Protein AF-X6NKU0-F1 (afdb_monomer_lite)

pLDDT: mean 80.9, std 24.58, range [21.41, 98.88]

Radius of gyration: 22.91 Å; chains: 1; bounding box: 54×56×66 Å

Secondary structure (DSSP, 8-state):
-------------------------S---TTTTS-PPP-S-------S---SS--TTT-SSPP-PPP--SPPP-TT---SPPHHHHHHHHHHHHHHHHHHHHHS-TT---TT----SSSSHHHHHHHHHHHHHHH--HHHHHHHHHHHHHHHHT--SS----STTTSHHHHHHHHHHHHHHTT-HHHHHHHHHHHHHHHHHHHHHHHHT-GGGSSS-TT---TTTSHHHHHHHHHHHHHHHTS-SS-HHHHHHHHHHHHHHHHHHHHHTT-SS-EEE-SSSTT-EEE--

InterPro domains:
  IPR007822 Lanthionine synthetase C-like [PF05147] (113-277)
  IPR012341 Six-hairpin glycosidase-like superfamily [G3DSA:1.50.10.10] (63-288)

Foldseek 3Di:
DDDDDDDDDDPDDDDDDDPDPDDDDPDDDPPPVDDDPDPPDDPDDDDPPDPPADDPVQHPPDPDDDDDPDDDDDPPDDPDDDPVNVVVVVVVVVVVLVVCCVVPNLPDCDPVLQLFLQPALQVQLVVLVVVCVVPVDVVSLVSSQSSLVSSVVSDDPDFEFLALGRGVLVSLLSQLLSCVVVVNVVSNVVSLVVLQVSLVQCLVCLVVVVCVSHNYNQLACDNNGYLVRSLVSQVCNCVSVVHNSDPVVSSVSSVVSQQVSQCVVQVVVVHRAGWGADPVDGPDIDGDD

Structure (mmCIF, N/CA/C/O backbone):
data_AF-X6NKU0-F1
#
_entry.id   AF-X6NKU0-F1
#
loop_
_atom_site.group_PDB
_atom_site.id
_atom_site.type_symbol
_atom_site.label_atom_id
_atom_site.label_alt_id
_atom_site.label_comp_id
_atom_site.label_asym_id
_atom_site.label_entity_id
_atom_site.label_seq_id
_atom_site.pdbx_PDB_ins_code
_atom_site.Cartn_x
_atom_site.Cartn_y
_atom_site.Cartn_z
_atom_site.occupancy
_atom_site.B_iso_or_equiv
_atom_site.auth_seq_id
_atom_site.auth_comp_id
_atom_site.auth_asym_id
_atom_site.auth_atom_id
_atom_site.pdbx_PDB_model_num
ATOM 1 N N . MET A 1 1 ? 6.042 -33.227 -4.174 1.00 29.16 1 MET A N 1
ATOM 2 C CA . MET A 1 1 ? 5.081 -32.555 -3.277 1.00 29.16 1 MET A CA 1
ATOM 3 C C . MET A 1 1 ? 5.432 -31.074 -3.298 1.00 29.16 1 MET A C 1
ATOM 5 O O . MET A 1 1 ? 6.303 -30.653 -2.559 1.00 29.16 1 MET A O 1
ATOM 9 N N . ALA A 1 2 ? 4.890 -30.327 -4.258 1.00 25.30 2 ALA A N 1
ATOM 10 C CA . ALA A 1 2 ? 5.069 -28.881 -4.361 1.00 25.30 2 ALA A CA 1
ATOM 11 C C . ALA A 1 2 ? 3.904 -28.349 -5.203 1.00 25.30 2 ALA A C 1
ATOM 13 O O . ALA A 1 2 ? 3.866 -28.564 -6.411 1.00 25.30 2 ALA A O 1
ATOM 14 N N . MET A 1 3 ? 2.912 -27.749 -4.548 1.00 21.41 3 MET A N 1
ATOM 15 C CA . MET A 1 3 ? 1.937 -26.885 -5.207 1.00 21.41 3 MET A CA 1
ATOM 16 C C . MET A 1 3 ? 2.376 -25.459 -4.903 1.00 21.41 3 MET A C 1
ATOM 18 O O . MET A 1 3 ? 2.160 -24.971 -3.799 1.00 21.41 3 MET A O 1
ATOM 22 N N . SER A 1 4 ? 3.036 -24.827 -5.870 1.00 22.81 4 SER A N 1
ATOM 23 C CA . SER A 1 4 ? 3.184 -23.376 -5.894 1.00 22.81 4 SER A CA 1
ATOM 24 C C . SER A 1 4 ? 1.832 -22.808 -6.322 1.00 22.81 4 SER A C 1
ATOM 26 O O . SER A 1 4 ? 1.345 -23.114 -7.411 1.00 22.81 4 SER A O 1
ATOM 28 N N . LYS A 1 5 ? 1.171 -22.073 -5.428 1.00 25.55 5 LYS A N 1
ATOM 29 C CA . LYS A 1 5 ? -0.014 -21.283 -5.759 1.00 25.55 5 LYS A CA 1
ATOM 30 C C . LYS A 1 5 ? 0.464 -19.856 -6.000 1.00 25.55 5 LYS A C 1
ATOM 32 O O . LYS A 1 5 ? 0.775 -19.154 -5.049 1.00 25.55 5 LYS A O 1
ATOM 37 N N . CYS A 1 6 ? 0.528 -19.440 -7.262 1.00 22.77 6 CYS A N 1
ATOM 38 C CA . CYS A 1 6 ? 0.592 -18.024 -7.607 1.00 22.77 6 CYS A CA 1
ATOM 39 C C . CYS A 1 6 ? -0.751 -17.385 -7.243 1.00 22.77 6 CYS A C 1
ATOM 41 O O . CYS A 1 6 ? -1.774 -17.705 -7.848 1.00 22.77 6 CYS A O 1
ATOM 43 N N . VAL A 1 7 ? -0.748 -16.493 -6.257 1.00 26.77 7 VAL A N 1
ATOM 44 C CA . VAL A 1 7 ? -1.873 -15.601 -5.979 1.00 26.77 7 VAL A CA 1
ATOM 45 C C . VAL A 1 7 ? -1.679 -14.351 -6.838 1.00 26.77 7 VAL A C 1
ATOM 47 O O . VAL A 1 7 ? -0.776 -13.553 -6.607 1.00 26.77 7 VAL A O 1
ATOM 50 N N . PHE A 1 8 ? -2.501 -14.208 -7.878 1.00 25.66 8 PHE A N 1
ATOM 51 C CA . PHE A 1 8 ? -2.579 -12.993 -8.687 1.00 25.66 8 PHE A CA 1
ATOM 52 C C . PHE A 1 8 ? -3.482 -11.984 -7.966 1.00 25.66 8 PHE A C 1
ATOM 54 O O . PHE A 1 8 ? -4.699 -12.150 -7.938 1.00 25.66 8 PHE A O 1
ATOM 61 N N . ILE A 1 9 ? -2.895 -10.932 -7.392 1.00 30.84 9 ILE A N 1
ATOM 62 C CA . ILE A 1 9 ? -3.642 -9.754 -6.934 1.00 30.84 9 ILE A CA 1
ATOM 63 C C . ILE A 1 9 ? -3.689 -8.759 -8.104 1.00 30.84 9 ILE A C 1
ATOM 65 O O . ILE A 1 9 ? -2.718 -8.051 -8.402 1.00 30.84 9 ILE A O 1
ATOM 69 N N . CYS A 1 10 ? -4.821 -8.746 -8.810 1.00 23.84 10 CYS A N 1
ATOM 70 C CA . CYS A 1 10 ? -5.165 -7.702 -9.771 1.00 23.84 10 CYS A CA 1
ATOM 71 C C . CYS A 1 10 ? -5.724 -6.494 -9.011 1.00 23.84 10 CYS A C 1
ATOM 73 O O . CYS A 1 10 ? -6.871 -6.505 -8.579 1.00 23.84 10 CYS A O 1
ATOM 75 N N . LEU A 1 11 ? -4.910 -5.448 -8.872 1.00 32.09 11 LEU A N 1
ATOM 76 C CA . LEU A 1 11 ? -5.410 -4.095 -8.646 1.00 32.09 11 LEU A CA 1
ATOM 77 C C . LEU A 1 11 ? -5.670 -3.489 -10.025 1.00 32.09 11 LEU A C 1
ATOM 79 O O . LEU A 1 11 ? -4.735 -3.225 -10.783 1.00 32.09 11 LEU A O 1
ATOM 83 N N . SER A 1 12 ? -6.945 -3.352 -10.366 1.00 25.14 12 SER A N 1
ATOM 84 C CA . SER A 1 12 ? -7.413 -2.799 -11.631 1.00 25.14 12 SER A CA 1
ATOM 85 C C . SER A 1 12 ? -7.168 -1.290 -11.661 1.00 25.14 12 SER A C 1
ATOM 87 O O . SER A 1 12 ? -7.971 -0.518 -11.147 1.00 25.14 12 SER A O 1
ATOM 89 N N . PHE A 1 13 ? -6.077 -0.849 -12.286 1.00 31.34 13 PHE A N 1
ATOM 90 C CA . PHE A 1 13 ? -6.021 0.498 -12.851 1.00 31.34 13 PHE A CA 1
ATOM 91 C C . PHE A 1 13 ? -6.683 0.437 -14.228 1.00 31.34 13 PHE A C 1
ATOM 93 O O . PHE A 1 13 ? -6.201 -0.258 -15.122 1.00 31.34 13 PHE A O 1
ATOM 100 N N . GLY A 1 14 ? -7.820 1.117 -14.383 1.00 25.31 14 GLY A N 1
ATOM 101 C CA . GLY A 1 14 ? -8.530 1.212 -15.655 1.00 25.31 14 GLY A CA 1
ATOM 102 C C . GLY A 1 14 ? -7.687 1.951 -16.692 1.00 25.31 14 GLY A C 1
ATOM 103 O O . GLY A 1 14 ? -7.646 3.177 -16.703 1.00 25.31 14 GLY A O 1
ATOM 104 N N . LEU A 1 15 ? -7.013 1.198 -17.557 1.00 31.61 15 LEU A N 1
ATOM 105 C CA . LEU A 1 15 ? -6.378 1.691 -18.773 1.00 31.61 15 LEU A CA 1
ATOM 106 C C . LEU A 1 15 ? -7.349 1.456 -19.932 1.00 31.61 15 LEU A C 1
ATOM 108 O O . LEU A 1 15 ? -7.651 0.317 -20.280 1.00 31.61 15 LEU A O 1
ATOM 112 N N . VAL A 1 16 ? -7.851 2.543 -20.516 1.00 29.17 16 VAL A N 1
ATOM 113 C CA . VAL A 1 16 ? -8.615 2.504 -21.766 1.00 29.17 16 VAL A CA 1
ATOM 114 C C . VAL A 1 16 ? -7.620 2.245 -22.897 1.00 29.17 16 VAL A C 1
ATOM 116 O O . VAL A 1 16 ? -6.872 3.141 -23.287 1.00 29.17 16 VAL A O 1
ATOM 119 N N . LEU A 1 17 ? -7.572 1.010 -23.396 1.00 33.19 17 LEU A N 1
ATOM 120 C CA . LEU A 1 17 ? -6.858 0.663 -24.623 1.00 33.19 17 LEU A CA 1
ATOM 121 C C . LEU A 1 17 ? -7.846 0.765 -25.788 1.00 33.19 17 LEU A C 1
ATOM 123 O O . LEU A 1 17 ? -8.665 -0.123 -25.994 1.00 33.19 17 LEU A O 1
ATOM 127 N N . GLY A 1 18 ? -7.794 1.875 -26.523 1.00 28.58 18 GLY A N 1
ATOM 128 C CA . GLY A 1 18 ? -8.413 1.974 -27.842 1.00 28.58 18 GLY A CA 1
ATOM 129 C C . GLY A 1 18 ? -7.482 1.354 -28.882 1.00 28.58 18 GLY A C 1
ATOM 130 O O . GLY A 1 18 ? -6.358 1.823 -29.060 1.00 28.58 18 GLY A O 1
ATOM 131 N N . SER A 1 19 ? -7.931 0.298 -29.552 1.00 29.38 19 SER A N 1
ATOM 132 C CA . SER A 1 19 ? -7.241 -0.359 -30.663 1.00 29.38 19 SER A CA 1
ATOM 133 C C . SER A 1 19 ? -7.4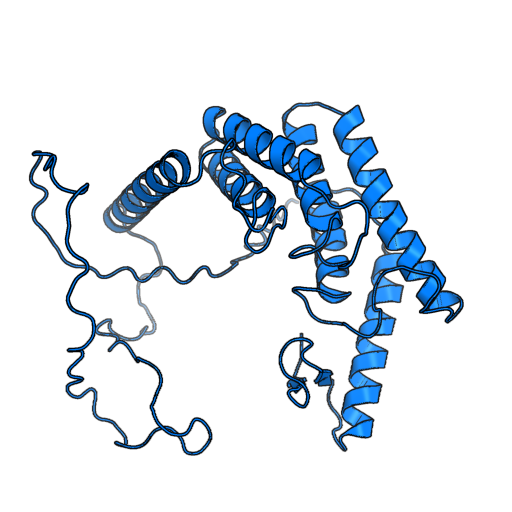60 0.419 -31.969 1.00 29.38 19 SER A C 1
ATOM 135 O O . SER A 1 19 ? -8.170 -0.016 -32.869 1.00 29.38 19 SER A O 1
ATOM 137 N N . GLU A 1 20 ? -6.832 1.587 -32.113 1.00 30.88 20 GLU A N 1
ATOM 138 C CA . GLU A 1 20 ? -6.691 2.202 -33.438 1.00 30.88 20 GLU A CA 1
ATOM 139 C C . GLU A 1 20 ? -5.374 1.745 -34.073 1.00 30.88 20 GLU A C 1
ATOM 141 O O . GLU A 1 20 ? -4.276 2.055 -33.605 1.00 30.88 20 GLU A O 1
ATOM 146 N N . SER A 1 21 ? -5.481 0.992 -35.167 1.00 28.58 21 SER A N 1
ATOM 147 C CA . SER A 1 21 ? -4.359 0.654 -36.036 1.00 28.58 21 SER A CA 1
ATOM 148 C C . SER A 1 21 ? -3.859 1.913 -36.754 1.00 28.58 21 SER A C 1
ATOM 150 O O . SER A 1 21 ? -4.272 2.201 -37.879 1.00 28.58 21 SER A O 1
ATOM 152 N N . TYR A 1 22 ? -2.971 2.675 -36.116 1.00 28.72 22 TYR A N 1
ATOM 153 C CA . TYR A 1 22 ? -2.205 3.716 -36.798 1.00 28.72 22 TYR A CA 1
ATOM 154 C C . TYR A 1 22 ? -0.945 3.119 -37.433 1.00 28.72 22 TYR A C 1
ATOM 156 O O . TYR 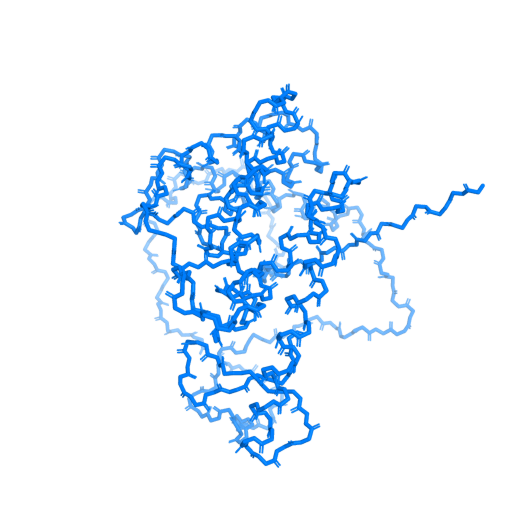A 1 22 ? -0.218 2.372 -36.771 1.00 28.72 22 TYR A O 1
ATOM 164 N N . PRO A 1 23 ? -0.624 3.455 -38.694 1.00 29.36 23 PRO A N 1
ATOM 165 C CA . PRO A 1 23 ? 0.680 3.140 -39.254 1.00 29.36 23 PRO A CA 1
ATOM 166 C C . PRO A 1 23 ? 1.763 3.885 -38.458 1.00 29.36 23 PRO A C 1
ATOM 168 O O . PRO A 1 23 ? 1.753 5.112 -38.370 1.00 29.36 23 PRO A O 1
ATOM 171 N N . ILE A 1 24 ? 2.695 3.133 -37.869 1.00 31.80 24 ILE A N 1
ATOM 172 C CA . ILE A 1 24 ? 3.842 3.675 -37.134 1.00 31.80 24 ILE A CA 1
ATOM 173 C C . ILE A 1 24 ? 4.756 4.393 -38.139 1.00 31.80 24 ILE A C 1
ATOM 175 O O . ILE A 1 24 ? 5.454 3.759 -38.930 1.00 31.80 24 ILE A O 1
ATOM 179 N N . SER A 1 25 ? 4.735 5.727 -38.121 1.00 32.50 25 SER A N 1
ATOM 180 C CA . SER A 1 25 ? 5.746 6.565 -38.770 1.00 32.50 25 SER A CA 1
ATOM 181 C C . SER A 1 25 ? 6.917 6.758 -37.808 1.00 32.50 25 SER A C 1
ATOM 183 O O . SER A 1 25 ? 6.735 7.311 -36.727 1.00 32.50 25 SER A O 1
ATOM 185 N N . ASN A 1 26 ? 8.127 6.352 -38.206 1.00 33.06 26 ASN A N 1
ATOM 186 C CA . ASN A 1 26 ? 9.372 6.495 -37.430 1.00 33.06 26 ASN A CA 1
ATOM 187 C C . ASN A 1 26 ? 9.930 7.936 -37.419 1.00 33.06 26 ASN A C 1
ATOM 189 O O . ASN A 1 26 ? 11.139 8.149 -37.484 1.00 33.06 26 ASN A O 1
ATOM 193 N N . THR A 1 27 ? 9.062 8.940 -37.370 1.00 34.00 27 THR A N 1
ATOM 194 C CA . THR A 1 27 ? 9.453 10.350 -37.280 1.00 34.00 27 THR A CA 1
ATOM 195 C C . THR A 1 27 ? 8.820 10.948 -36.035 1.00 34.00 27 THR A C 1
ATOM 197 O O . THR A 1 27 ? 7.612 11.189 -36.022 1.00 34.00 27 THR A O 1
ATOM 200 N N . GLU A 1 28 ? 9.626 11.174 -34.996 1.00 39.44 28 GLU A N 1
ATOM 201 C CA . GLU A 1 28 ? 9.237 11.981 -33.835 1.00 39.44 28 GLU A CA 1
ATOM 202 C C . GLU A 1 28 ? 8.732 13.361 -34.295 1.00 39.44 28 GLU A C 1
ATOM 204 O O . GLU A 1 28 ? 9.446 14.053 -35.027 1.00 39.44 28 GLU A O 1
ATOM 209 N N . PRO A 1 29 ? 7.546 13.817 -33.858 1.00 34.12 29 PRO A N 1
ATOM 210 C CA . PRO A 1 29 ? 7.179 15.215 -33.968 1.00 34.12 29 PRO A CA 1
ATOM 211 C C . PRO A 1 29 ? 7.630 15.960 -32.707 1.00 34.12 29 PRO A C 1
ATOM 213 O O . PRO A 1 29 ? 7.151 15.699 -31.604 1.00 34.12 29 PRO A O 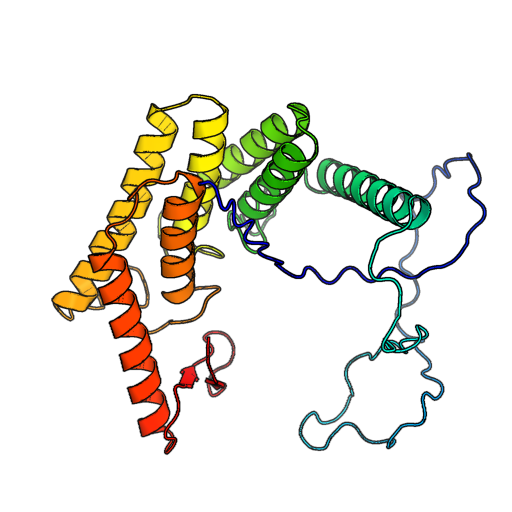1
ATOM 216 N N . ALA A 1 30 ? 8.502 16.949 -32.895 1.00 37.38 30 ALA A N 1
ATOM 217 C CA . ALA A 1 30 ? 9.012 17.866 -31.873 1.00 37.38 30 ALA A CA 1
ATOM 218 C C . ALA A 1 30 ? 7.956 18.834 -31.273 1.00 37.38 30 ALA A C 1
ATOM 220 O O . ALA A 1 30 ? 8.322 19.793 -30.600 1.00 37.38 30 ALA A O 1
ATOM 221 N N . ASP A 1 31 ? 6.655 18.601 -31.480 1.00 37.44 31 ASP A N 1
ATOM 222 C CA . ASP A 1 31 ? 5.590 19.591 -31.241 1.00 37.44 31 ASP A CA 1
ATOM 223 C C . ASP A 1 31 ? 4.617 19.262 -30.092 1.00 37.44 31 ASP A C 1
ATOM 225 O O . ASP A 1 31 ? 3.622 19.961 -29.895 1.00 37.44 31 ASP A O 1
ATOM 229 N N . LEU A 1 32 ? 4.898 18.262 -29.249 1.00 39.56 32 LEU A N 1
ATOM 230 C CA . LEU A 1 32 ? 4.028 17.956 -28.096 1.00 39.56 32 LEU A CA 1
ATOM 231 C C . LEU A 1 32 ? 4.116 18.971 -26.938 1.00 39.56 32 LEU A C 1
ATOM 233 O O . LEU A 1 32 ? 3.368 18.858 -25.970 1.00 39.56 32 LEU A O 1
ATOM 237 N N . VAL A 1 33 ? 4.978 19.989 -27.035 1.00 38.66 33 VAL A N 1
ATOM 238 C CA . VAL A 1 33 ? 5.131 21.032 -26.003 1.00 38.66 33 VAL A CA 1
ATOM 239 C C . VAL A 1 33 ? 4.108 22.175 -26.162 1.00 38.66 33 VAL A C 1
ATOM 241 O O . VAL A 1 33 ? 3.888 22.919 -25.213 1.00 38.66 33 VAL A O 1
ATOM 244 N N . ASN A 1 34 ? 3.419 22.286 -27.309 1.00 35.06 34 ASN A N 1
ATOM 245 C CA . ASN A 1 34 ? 2.477 23.382 -27.607 1.00 35.06 34 ASN A CA 1
ATOM 246 C C . ASN A 1 34 ? 1.078 22.929 -28.071 1.00 35.06 34 ASN A C 1
ATOM 248 O O . ASN A 1 34 ? 0.338 23.723 -28.654 1.00 35.06 34 ASN A O 1
ATOM 252 N N . ALA A 1 35 ? 0.679 21.679 -27.819 1.00 37.69 35 ALA A N 1
ATOM 253 C CA . ALA A 1 35 ? -0.672 21.237 -28.155 1.00 37.69 35 ALA A CA 1
ATOM 254 C C . ALA A 1 35 ? -1.709 22.000 -27.311 1.00 37.69 35 ALA A C 1
ATOM 256 O O . ALA A 1 35 ? -1.790 21.834 -26.092 1.00 37.69 35 ALA A O 1
ATOM 257 N N . THR A 1 36 ? -2.510 22.845 -27.962 1.00 41.62 36 THR A N 1
ATOM 258 C CA . THR A 1 36 ? -3.725 23.412 -27.374 1.00 41.62 36 THR A CA 1
ATOM 259 C C . THR A 1 36 ? -4.597 22.254 -26.881 1.00 41.62 36 THR A C 1
ATOM 261 O O . THR A 1 36 ? -4.744 21.275 -27.621 1.00 41.62 36 THR A O 1
ATOM 264 N N . PRO A 1 37 ? -5.180 22.324 -25.667 1.00 43.50 37 PRO A N 1
ATOM 265 C CA . PRO A 1 37 ? -6.111 21.302 -25.210 1.00 43.50 37 PRO A CA 1
ATOM 266 C C . PRO A 1 37 ? -7.173 21.091 -26.284 1.00 43.50 37 PRO A C 1
ATOM 268 O O . PRO A 1 37 ? -7.684 22.070 -26.839 1.00 43.50 37 PRO A O 1
ATOM 271 N N . ALA A 1 38 ? -7.481 19.829 -26.596 1.00 41.34 38 ALA A N 1
ATOM 272 C CA . ALA A 1 38 ? -8.617 19.524 -27.452 1.00 41.34 38 ALA A CA 1
ATOM 273 C C . ALA A 1 38 ? -9.839 20.290 -26.911 1.00 41.34 38 ALA A C 1
ATOM 275 O O . ALA A 1 38 ? -9.984 20.366 -25.684 1.00 41.34 38 ALA A O 1
ATOM 276 N N . PRO A 1 39 ? -10.678 20.888 -27.778 1.00 39.19 39 PRO A N 1
ATOM 277 C CA . PRO A 1 39 ? -11.880 21.561 -27.323 1.00 39.19 39 PRO A CA 1
ATOM 278 C C . PRO A 1 39 ? -12.654 20.576 -26.447 1.00 39.19 39 PRO A C 1
ATOM 280 O O . PRO A 1 39 ? -13.090 19.527 -26.926 1.00 39.19 39 PRO A O 1
ATOM 283 N N . GLN A 1 40 ? -12.749 20.878 -25.151 1.00 48.47 40 GLN A N 1
ATOM 284 C CA . GLN A 1 40 ? -13.711 20.216 -24.288 1.00 48.47 40 GLN A CA 1
ATOM 285 C C . GLN A 1 40 ? -15.086 20.398 -24.940 1.00 48.47 40 GLN A C 1
ATOM 287 O O . GLN A 1 40 ? -15.371 21.454 -25.503 1.00 48.47 40 GLN A O 1
ATOM 292 N N . ASP A 1 41 ? -15.902 19.353 -24.874 1.00 44.91 41 ASP A N 1
ATOM 293 C CA . ASP A 1 41 ? -17.310 19.350 -25.271 1.00 44.91 41 ASP A CA 1
ATOM 294 C C . ASP A 1 41 ? -17.609 19.273 -26.770 1.00 44.91 41 ASP A C 1
ATOM 296 O O . ASP A 1 41 ? -18.137 20.230 -27.316 1.00 44.91 41 ASP A O 1
ATOM 300 N N . GLN A 1 42 ? -17.413 18.103 -27.401 1.00 37.56 42 GLN A N 1
ATOM 301 C CA . GLN A 1 42 ? -18.403 17.522 -28.339 1.00 37.56 42 GLN A CA 1
ATOM 302 C C . GLN A 1 42 ? -18.342 15.983 -28.346 1.00 37.56 42 GLN A C 1
ATOM 304 O O . GLN A 1 42 ? -18.062 15.353 -29.364 1.00 37.56 42 GLN A O 1
ATOM 309 N N . CYS A 1 43 ? -18.637 15.344 -27.211 1.00 37.66 43 CYS A N 1
ATOM 310 C CA . CYS A 1 43 ? -19.086 13.951 -27.250 1.00 37.66 43 CYS A CA 1
ATOM 311 C C . CYS A 1 43 ? -20.545 13.939 -27.727 1.00 37.66 43 CYS A C 1
ATOM 313 O O . CYS A 1 43 ? -21.441 14.289 -26.962 1.00 37.66 43 CYS A O 1
ATOM 315 N N . MET A 1 44 ? -20.794 13.555 -28.982 1.00 34.50 44 MET A N 1
ATOM 316 C CA . MET A 1 44 ? -22.139 13.178 -29.423 1.00 34.50 44 MET A CA 1
ATOM 317 C C . MET A 1 44 ? -22.284 11.652 -29.352 1.00 34.50 44 MET A C 1
ATOM 319 O O . MET A 1 44 ? -21.702 10.952 -30.182 1.00 34.50 44 MET A O 1
ATOM 323 N N . PRO A 1 45 ? -23.034 11.109 -28.375 1.00 37.94 45 PRO A N 1
ATOM 324 C CA . PRO A 1 45 ? -23.324 9.682 -28.321 1.00 37.94 45 PRO A CA 1
ATOM 325 C C . PRO A 1 45 ? -24.250 9.284 -29.479 1.00 37.94 45 PRO A C 1
ATOM 327 O O . PRO A 1 45 ? -25.271 9.932 -29.711 1.00 37.94 45 PRO A O 1
ATOM 330 N N . THR A 1 46 ? -23.931 8.197 -30.193 1.00 38.47 46 THR A N 1
ATOM 331 C CA . THR A 1 46 ? -24.870 7.559 -31.132 1.00 38.47 46 THR A CA 1
ATOM 332 C C . THR A 1 46 ? -24.954 6.044 -30.910 1.00 38.47 46 THR A C 1
ATOM 334 O O . THR A 1 46 ? -23.988 5.313 -31.070 1.00 38.47 46 THR A O 1
ATOM 337 N N . ASN A 1 47 ? -26.158 5.632 -30.493 1.00 33.28 47 ASN A N 1
ATOM 338 C CA . ASN A 1 47 ? -26.773 4.302 -30.391 1.00 33.28 47 ASN A CA 1
ATOM 339 C C . ASN A 1 47 ? -25.879 3.043 -30.358 1.00 33.28 47 ASN A C 1
ATOM 341 O O . ASN A 1 47 ? -25.786 2.314 -31.343 1.00 33.28 47 ASN A O 1
ATOM 345 N N . ALA A 1 48 ? -25.488 2.639 -29.148 1.00 39.25 48 ALA A N 1
ATOM 346 C CA . ALA A 1 48 ? -25.909 1.319 -28.680 1.00 39.25 48 ALA A CA 1
ATOM 347 C C . ALA A 1 48 ? -27.353 1.481 -28.188 1.00 39.25 48 ALA A C 1
ATOM 349 O O . ALA A 1 48 ? -27.620 2.368 -27.381 1.00 39.25 48 ALA A O 1
ATOM 350 N N . SER A 1 49 ? -28.298 0.727 -28.749 1.00 38.78 49 SER A N 1
ATOM 351 C CA . SER A 1 49 ? -29.730 0.812 -28.439 1.00 38.78 49 SER A CA 1
ATOM 352 C C . SER A 1 49 ? -29.984 0.780 -26.927 1.00 38.78 49 SER A C 1
ATOM 354 O O . SER A 1 49 ? -29.982 -0.270 -26.291 1.00 38.78 49 SER A O 1
ATOM 356 N N . MET A 1 50 ? -30.172 1.978 -26.394 1.00 44.62 50 MET A N 1
ATOM 357 C CA . MET A 1 50 ? -30.541 2.336 -25.035 1.00 44.62 50 MET A CA 1
ATOM 358 C C . MET A 1 50 ? -31.912 1.711 -24.660 1.00 44.62 50 MET A C 1
ATOM 360 O O . MET A 1 50 ? -32.735 1.470 -25.547 1.00 44.62 50 MET A O 1
ATOM 364 N N . PRO A 1 51 ? -32.296 1.636 -23.376 1.00 42.81 51 PRO A N 1
ATOM 365 C CA . PRO A 1 51 ? -33.350 2.507 -22.900 1.00 42.81 51 PRO A CA 1
ATOM 366 C C . PRO A 1 51 ? -32.735 3.886 -22.681 1.00 42.81 51 PRO A C 1
ATOM 368 O O . PRO A 1 51 ? -31.666 4.009 -22.091 1.00 42.81 51 PRO A O 1
ATOM 371 N N . ILE A 1 52 ? -33.379 4.904 -23.265 1.00 52.06 52 ILE A N 1
ATOM 372 C CA . ILE A 1 52 ? -32.874 6.282 -23.465 1.00 52.06 52 ILE A CA 1
ATOM 373 C C . ILE A 1 52 ? -32.655 7.036 -22.135 1.00 52.06 52 ILE A C 1
ATOM 375 O O . ILE A 1 52 ? -32.229 8.187 -22.088 1.00 52.06 52 ILE A O 1
ATOM 379 N N . GLU A 1 53 ? -32.930 6.362 -21.028 1.00 52.16 53 GLU A N 1
ATOM 380 C CA . GLU A 1 53 ? -33.029 6.904 -19.691 1.00 52.16 53 GLU A CA 1
ATOM 381 C C . GLU A 1 53 ? -31.952 6.246 -18.832 1.00 52.16 53 GLU A C 1
ATOM 383 O O . GLU A 1 53 ? -31.836 5.016 -18.808 1.00 52.16 53 GLU A O 1
ATOM 388 N N . CYS A 1 54 ? -31.160 7.058 -18.119 1.00 51.19 54 CYS A N 1
ATOM 389 C CA . CYS A 1 54 ? -30.266 6.531 -17.092 1.00 51.19 54 CYS A CA 1
ATOM 390 C C . CYS A 1 54 ? -31.096 5.610 -16.181 1.00 51.19 54 CYS A C 1
ATOM 392 O O . CYS A 1 54 ? -32.239 5.969 -15.865 1.00 51.19 54 CYS A O 1
ATOM 394 N N . PRO A 1 55 ? -30.568 4.454 -15.734 1.00 54.22 55 PRO A N 1
ATOM 395 C CA . PRO A 1 55 ? -31.274 3.635 -14.759 1.00 54.22 55 PRO A CA 1
ATOM 396 C C . PRO A 1 55 ? -31.789 4.530 -13.627 1.00 54.22 55 PRO A C 1
ATOM 398 O O . PRO A 1 55 ? -31.053 5.396 -13.157 1.00 54.22 55 PRO A O 1
ATOM 401 N N . ALA A 1 56 ? -33.050 4.366 -13.214 1.00 53.81 56 ALA A N 1
ATOM 402 C CA . ALA A 1 56 ? -33.734 5.321 -12.329 1.00 53.81 56 ALA A CA 1
ATOM 403 C C . ALA A 1 56 ? -32.991 5.607 -11.002 1.00 53.81 56 ALA A C 1
ATOM 405 O O . ALA A 1 56 ? -33.240 6.627 -10.368 1.00 53.81 56 ALA A O 1
ATOM 406 N N . HIS A 1 57 ? -32.069 4.726 -10.600 1.00 55.97 57 HIS A N 1
ATOM 407 C CA . HIS A 1 57 ? -31.213 4.870 -9.422 1.00 55.97 57 HIS A CA 1
ATOM 408 C C . HIS A 1 57 ? -29.925 5.691 -9.650 1.00 55.97 57 HIS A C 1
ATOM 410 O O . HIS A 1 57 ? -29.281 6.062 -8.677 1.00 55.97 57 HIS A O 1
ATOM 416 N N . VAL A 1 58 ? -29.533 5.959 -10.902 1.00 51.12 58 VAL A N 1
ATOM 417 C CA . VAL A 1 58 ? -28.328 6.730 -11.275 1.00 51.12 58 VAL A CA 1
ATOM 418 C C . VAL A 1 58 ? -28.660 8.212 -11.479 1.00 51.12 58 VAL A C 1
ATOM 420 O O . VAL A 1 58 ? -27.911 9.073 -11.033 1.00 51.12 58 VAL A O 1
ATOM 423 N N . GLY A 1 59 ? -29.804 8.512 -12.105 1.00 41.69 59 GLY A N 1
ATOM 424 C CA . GLY A 1 59 ? -30.239 9.882 -12.404 1.00 41.69 59 GLY A CA 1
ATOM 425 C C . GLY A 1 59 ? -29.396 10.598 -13.485 1.00 41.69 59 GLY A C 1
ATOM 426 O O . GLY A 1 59 ? -28.280 10.180 -13.788 1.00 41.69 59 GLY A O 1
ATOM 427 N N . PRO A 1 60 ? -29.930 11.650 -14.135 1.00 50.50 60 PRO A N 1
ATOM 428 C CA . PRO A 1 60 ? -29.195 12.433 -15.132 1.00 50.50 60 PRO A CA 1
ATOM 429 C C . PRO A 1 60 ? -28.284 13.520 -14.514 1.00 50.50 60 PRO A C 1
ATOM 431 O O . PRO A 1 60 ? -28.635 14.077 -13.470 1.00 50.50 60 PRO A O 1
ATOM 434 N N . PRO A 1 61 ? -27.179 13.907 -15.195 1.00 54.81 61 PRO A N 1
ATOM 435 C CA . PRO A 1 61 ? -26.713 13.384 -16.485 1.00 54.81 61 PRO A CA 1
ATOM 436 C C . PRO A 1 61 ? -26.061 12.004 -16.333 1.00 54.81 61 PRO A C 1
ATOM 438 O O . PRO A 1 61 ? -25.317 11.773 -15.383 1.00 54.81 61 PRO A O 1
ATOM 441 N N . CYS A 1 62 ? -26.327 11.091 -17.276 1.00 52.06 62 CYS A N 1
ATOM 442 C CA . CYS A 1 62 ? -25.681 9.781 -17.244 1.00 52.06 62 CYS A CA 1
ATOM 443 C C . CYS A 1 62 ? -24.152 9.981 -17.321 1.00 52.06 62 CYS A C 1
ATOM 445 O O . CYS A 1 62 ? -23.700 10.830 -18.099 1.00 52.06 62 CYS A O 1
ATOM 447 N N . PRO A 1 63 ? -23.346 9.232 -16.549 1.00 57.78 63 PRO A N 1
ATOM 448 C CA . PRO A 1 63 ? -21.894 9.285 -16.680 1.00 57.78 63 PRO A CA 1
ATOM 449 C C . PRO A 1 63 ? -21.477 8.969 -18.123 1.00 57.78 63 PRO A C 1
ATOM 451 O O . PRO A 1 63 ? -22.186 8.260 -18.836 1.00 57.78 63 PRO A O 1
ATOM 454 N N . TYR A 1 64 ? -20.332 9.502 -18.560 1.00 55.78 64 TYR A N 1
ATOM 455 C CA . TYR A 1 64 ? -19.786 9.244 -19.894 1.00 55.78 64 TYR A CA 1
ATOM 456 C C . TYR A 1 64 ? -19.570 7.737 -20.097 1.00 55.78 64 TYR A C 1
ATOM 458 O O . TYR A 1 64 ? -18.568 7.175 -19.660 1.00 55.78 64 TYR A O 1
ATOM 466 N N . CYS A 1 65 ? -20.522 7.068 -20.743 1.00 57.00 65 CYS A N 1
ATOM 467 C CA . CYS A 1 65 ? -20.380 5.678 -21.143 1.00 57.00 65 CYS A CA 1
ATOM 468 C C . CYS A 1 65 ? -19.657 5.628 -22.491 1.00 57.00 65 CYS A C 1
ATOM 470 O O . CYS A 1 65 ? -20.142 6.172 -23.485 1.00 57.00 65 CYS A O 1
ATOM 472 N N . TYR A 1 66 ? -18.510 4.952 -22.538 1.00 57.97 66 TYR A N 1
ATOM 473 C CA . TYR A 1 66 ? -17.895 4.566 -23.804 1.00 57.97 66 TYR A CA 1
ATOM 474 C C . TYR A 1 66 ? -18.671 3.384 -24.386 1.00 57.97 66 TYR A C 1
ATOM 476 O O . TYR A 1 66 ? -19.057 2.468 -23.659 1.00 57.97 66 TYR A O 1
ATOM 484 N N . THR A 1 67 ? -18.920 3.403 -25.695 1.00 63.19 67 THR A N 1
ATOM 485 C CA . THR A 1 67 ? -19.491 2.233 -26.372 1.00 63.19 67 THR A CA 1
ATOM 486 C C . THR A 1 67 ? -18.398 1.178 -26.472 1.00 63.19 67 THR A C 1
ATOM 488 O O . THR A 1 67 ? -17.364 1.429 -27.087 1.00 63.19 67 THR A O 1
ATOM 491 N N . ASN A 1 68 ? -18.601 0.021 -25.839 1.00 75.19 68 ASN A N 1
ATOM 492 C CA . ASN A 1 68 ? -17.726 -1.124 -26.043 1.00 75.19 68 ASN A CA 1
ATOM 493 C C . ASN A 1 68 ? -18.024 -1.717 -27.426 1.00 75.19 68 ASN A C 1
ATOM 495 O O . ASN A 1 68 ? -19.126 -2.214 -27.654 1.00 75.19 68 ASN A O 1
ATOM 499 N N . TYR A 1 69 ? -17.064 -1.619 -28.343 1.00 80.19 69 TYR A N 1
ATOM 500 C CA . TYR A 1 69 ? -17.176 -2.193 -29.687 1.00 80.19 69 TYR A CA 1
ATOM 501 C C . TYR A 1 69 ? -16.654 -3.633 -29.761 1.00 80.19 69 TYR A C 1
ATOM 503 O O . TYR A 1 69 ? -16.852 -4.294 -30.779 1.00 80.19 69 TYR A O 1
ATOM 511 N N . GLU A 1 70 ? -16.002 -4.119 -28.702 1.00 80.62 70 GLU A N 1
ATOM 512 C CA . GLU A 1 70 ? -15.491 -5.484 -28.645 1.00 80.62 70 GLU A CA 1
ATOM 513 C C . GLU A 1 70 ? -16.634 -6.477 -28.434 1.00 80.62 70 GLU A C 1
ATOM 515 O O . GLU A 1 70 ? -17.573 -6.229 -27.673 1.00 80.62 70 GLU A O 1
ATOM 520 N N . SER A 1 71 ? -16.557 -7.622 -29.114 1.00 85.06 71 SER A N 1
ATOM 521 C CA . SER A 1 71 ? -17.533 -8.695 -28.936 1.00 85.06 71 SER A CA 1
ATOM 522 C C . SER A 1 71 ? -17.463 -9.264 -27.523 1.00 85.06 71 SER A C 1
ATOM 524 O O . SER A 1 71 ? -16.368 -9.501 -27.007 1.00 85.06 71 SER A O 1
ATOM 526 N N . ASP A 1 72 ? -18.621 -9.578 -26.944 1.00 86.69 72 ASP A N 1
ATOM 527 C CA . ASP A 1 72 ? -18.683 -10.295 -25.675 1.00 86.69 72 ASP A CA 1
ATOM 528 C C . ASP A 1 72 ? -17.939 -11.635 -25.744 1.00 86.69 72 ASP A C 1
ATOM 530 O O . ASP A 1 72 ? -17.838 -12.290 -26.788 1.00 86.69 72 ASP A O 1
ATOM 534 N N . TYR A 1 73 ? -17.448 -12.069 -24.585 1.00 89.88 73 TYR A N 1
ATOM 535 C CA . TYR A 1 73 ? -16.871 -13.395 -24.427 1.00 89.88 73 TYR A CA 1
ATOM 536 C C . TYR A 1 73 ? -17.855 -14.486 -24.883 1.00 89.88 73 TYR A C 1
ATOM 538 O O . TYR A 1 73 ? -19.030 -14.483 -24.512 1.00 89.88 73 TYR A O 1
ATOM 546 N N . THR A 1 74 ? -17.347 -15.482 -25.614 1.00 93.00 74 THR A N 1
ATOM 547 C CA . THR A 1 74 ? -18.107 -16.685 -25.972 1.00 93.00 74 THR A CA 1
ATOM 548 C C . THR A 1 74 ? -17.394 -17.936 -25.474 1.00 93.00 74 THR A C 1
ATOM 550 O O . THR A 1 74 ? -16.164 -18.007 -25.421 1.00 93.00 74 THR A O 1
ATOM 553 N N . THR A 1 75 ? -18.158 -18.954 -25.079 1.00 94.31 75 THR A N 1
ATOM 554 C CA . THR A 1 75 ? -17.576 -20.230 -24.651 1.00 94.31 75 THR A CA 1
ATOM 555 C C . THR A 1 75 ? -16.729 -20.825 -25.777 1.00 94.31 75 THR A C 1
ATOM 557 O O . THR A 1 75 ? -17.224 -21.047 -26.878 1.00 94.31 75 THR A O 1
ATOM 560 N N . GLY A 1 76 ? -15.457 -21.106 -25.486 1.00 92.50 76 GLY A N 1
ATOM 561 C CA . GLY A 1 76 ? -14.486 -21.592 -26.471 1.00 92.50 76 GLY A CA 1
ATOM 562 C C . GLY A 1 76 ? -13.568 -20.511 -27.053 1.00 92.50 76 GLY A C 1
ATOM 563 O O . GLY A 1 76 ? -12.647 -20.866 -27.786 1.00 92.50 76 GLY A O 1
ATOM 564 N N . SER A 1 77 ? -13.757 -19.230 -26.703 1.00 89.06 77 SER A N 1
ATOM 565 C CA . SER A 1 77 ? -12.787 -18.174 -27.015 1.00 89.06 77 SER A CA 1
ATOM 566 C C . SER A 1 77 ? -11.394 -18.533 -26.485 1.00 89.06 77 SER A C 1
ATOM 568 O O . SER A 1 77 ? -11.253 -19.033 -25.365 1.00 89.06 77 SER A O 1
ATOM 570 N N . ASN A 1 78 ? -10.359 -18.258 -27.283 1.00 88.12 78 ASN A N 1
ATOM 571 C CA . ASN A 1 78 ? -8.977 -18.372 -26.830 1.00 88.12 78 ASN A CA 1
ATOM 572 C C . ASN A 1 78 ? -8.695 -17.270 -25.800 1.00 88.12 78 ASN A C 1
ATOM 574 O O . ASN A 1 78 ? -8.849 -16.094 -26.108 1.00 88.12 78 ASN A O 1
ATOM 578 N N . LEU A 1 79 ? -8.300 -17.661 -24.588 1.00 89.62 79 LEU A N 1
ATOM 579 C CA . LEU A 1 79 ? -7.977 -16.739 -23.493 1.00 89.62 79 LEU A CA 1
ATOM 580 C C . LEU A 1 79 ? -6.475 -16.453 -23.376 1.00 89.62 79 LEU A C 1
ATOM 582 O O . LEU A 1 79 ? -6.058 -15.715 -22.486 1.00 89.62 79 LEU A O 1
ATOM 586 N N . ASN A 1 80 ? -5.657 -17.060 -24.234 1.00 93.19 80 ASN A N 1
ATOM 587 C CA . ASN A 1 80 ? -4.227 -16.801 -24.255 1.00 93.19 80 ASN A CA 1
ATOM 588 C C . ASN A 1 80 ? -3.944 -15.553 -25.084 1.00 93.19 80 ASN A C 1
ATOM 590 O O . ASN A 1 80 ? -4.404 -15.463 -26.224 1.00 93.19 80 ASN A O 1
ATOM 594 N N . PHE A 1 81 ? -3.122 -14.658 -24.541 1.00 91.50 81 PHE A N 1
ATOM 595 C CA . PHE A 1 81 ? -2.560 -13.559 -25.311 1.00 91.50 81 PHE A CA 1
ATOM 596 C C . PHE A 1 81 ? -1.711 -14.095 -26.467 1.00 91.50 81 PHE A C 1
ATOM 598 O O . PHE A 1 81 ? -0.913 -15.021 -26.305 1.00 91.50 81 PHE A O 1
ATOM 605 N N . THR A 1 82 ? -1.890 -13.497 -27.634 1.00 93.94 82 THR A N 1
ATOM 606 C CA . THR A 1 82 ? -1.019 -13.657 -28.794 1.00 93.94 82 THR A CA 1
ATOM 607 C C . THR A 1 82 ? 0.281 -12.878 -28.599 1.00 93.94 82 THR A C 1
ATOM 609 O O . THR A 1 82 ? 0.328 -11.894 -27.860 1.00 93.94 82 THR A O 1
ATOM 612 N N . ASP A 1 83 ? 1.334 -13.259 -29.324 1.00 94.56 83 ASP A N 1
ATOM 613 C CA . ASP A 1 83 ? 2.611 -12.530 -29.303 1.00 94.56 83 ASP A CA 1
ATOM 614 C C . ASP A 1 83 ? 2.442 -11.057 -29.710 1.00 94.56 83 ASP A C 1
ATOM 616 O O . ASP A 1 83 ? 3.134 -10.179 -29.201 1.00 94.56 83 ASP A O 1
ATOM 620 N N . THR A 1 84 ? 1.497 -10.765 -30.612 1.00 95.25 84 THR A N 1
ATOM 621 C CA . THR A 1 84 ? 1.181 -9.390 -31.022 1.00 95.25 84 THR A CA 1
ATOM 622 C C . THR A 1 84 ? 0.532 -8.597 -29.892 1.00 95.25 84 THR A C 1
ATOM 624 O O . THR A 1 84 ? 0.945 -7.469 -29.645 1.00 95.25 84 THR A O 1
ATOM 627 N N . GLU A 1 85 ? -0.433 -9.175 -29.174 1.00 92.56 85 GLU A N 1
ATOM 628 C CA . GLU A 1 85 ? -1.057 -8.514 -28.019 1.00 92.56 85 GLU A CA 1
ATOM 629 C C . GLU A 1 85 ? -0.044 -8.274 -26.897 1.00 92.56 85 GLU A C 1
ATOM 631 O O . GLU A 1 85 ? -0.015 -7.185 -26.326 1.00 92.56 85 GLU A O 1
ATOM 636 N N . LEU A 1 86 ? 0.832 -9.247 -26.625 1.00 92.31 86 LEU A N 1
ATOM 637 C CA . LEU A 1 86 ? 1.921 -9.083 -25.661 1.00 92.31 86 LEU A CA 1
ATOM 638 C C . LEU A 1 86 ? 2.870 -7.953 -26.075 1.00 92.31 86 LEU A C 1
ATOM 640 O O . LEU A 1 86 ? 3.139 -7.069 -25.265 1.00 92.31 86 LEU A O 1
ATOM 644 N N . ALA A 1 87 ? 3.295 -7.906 -27.342 1.00 92.44 87 ALA A N 1
ATOM 645 C CA . ALA A 1 87 ? 4.143 -6.827 -27.851 1.00 92.44 87 ALA A CA 1
ATOM 646 C C . ALA A 1 87 ? 3.462 -5.447 -27.751 1.00 92.44 87 ALA A C 1
ATOM 648 O O . ALA A 1 87 ? 4.112 -4.448 -27.438 1.00 92.44 87 ALA A O 1
ATOM 649 N N . THR A 1 88 ? 2.147 -5.370 -27.977 1.00 93.94 88 THR A N 1
ATOM 650 C CA . THR A 1 88 ? 1.371 -4.137 -27.783 1.00 93.94 88 THR A CA 1
ATOM 651 C C . THR A 1 88 ? 1.321 -3.727 -26.309 1.00 93.94 88 THR A C 1
ATOM 653 O O . THR A 1 88 ? 1.546 -2.554 -25.998 1.00 93.94 88 THR A O 1
ATOM 656 N N . ILE A 1 89 ? 1.078 -4.668 -25.392 1.00 91.62 89 ILE A N 1
ATOM 657 C CA . ILE A 1 89 ? 1.101 -4.412 -23.944 1.00 91.62 89 ILE A CA 1
ATOM 658 C C . ILE A 1 89 ? 2.482 -3.896 -23.521 1.00 91.62 89 ILE A C 1
ATOM 660 O O . ILE A 1 89 ? 2.567 -2.864 -22.855 1.00 91.62 89 ILE A O 1
ATOM 664 N N . GLU A 1 90 ? 3.559 -4.548 -23.956 1.00 88.75 90 GLU A N 1
ATOM 665 C CA . GLU A 1 90 ? 4.941 -4.153 -23.663 1.00 88.75 90 GLU A CA 1
ATOM 666 C C . GLU A 1 90 ? 5.276 -2.751 -24.191 1.00 88.75 90 GLU A C 1
ATOM 668 O O . GLU A 1 90 ? 5.881 -1.945 -23.474 1.00 88.75 90 GLU A O 1
ATOM 673 N N . LEU A 1 91 ? 4.841 -2.422 -25.413 1.00 90.75 91 LEU A N 1
ATOM 674 C CA . LEU A 1 91 ? 5.010 -1.094 -26.005 1.00 90.75 91 LEU A CA 1
ATOM 675 C C . LEU A 1 91 ? 4.330 -0.016 -25.152 1.00 90.75 91 LEU A C 1
ATOM 677 O O . LEU A 1 91 ? 4.942 1.006 -24.825 1.00 90.75 91 LEU A O 1
ATOM 681 N N . HIS A 1 92 ? 3.071 -0.237 -24.764 1.00 91.12 92 HIS A N 1
ATOM 682 C CA . HIS A 1 92 ? 2.332 0.718 -23.942 1.00 91.12 92 HIS A CA 1
ATOM 683 C C . HIS A 1 92 ? 2.903 0.828 -22.529 1.00 91.12 92 HIS A C 1
ATOM 685 O O . HIS A 1 92 ? 3.038 1.943 -22.023 1.00 91.12 92 HIS A O 1
ATOM 691 N N . MET A 1 93 ? 3.284 -0.291 -21.908 1.00 89.56 93 MET A N 1
ATOM 692 C CA . MET A 1 93 ? 3.960 -0.289 -20.612 1.00 89.56 93 MET A CA 1
ATOM 693 C C . MET A 1 93 ? 5.242 0.543 -20.664 1.00 89.56 93 MET A C 1
ATOM 695 O O . MET A 1 93 ? 5.420 1.426 -19.828 1.00 89.56 93 MET A O 1
ATOM 699 N N . SER A 1 94 ? 6.091 0.322 -21.670 1.00 87.75 94 SER A N 1
ATOM 700 C CA . SER A 1 94 ? 7.349 1.060 -21.843 1.00 87.75 94 SER A CA 1
ATOM 701 C C . SER A 1 94 ? 7.106 2.563 -21.991 1.00 87.75 94 SER A C 1
ATOM 703 O O . SER A 1 94 ? 7.720 3.362 -21.283 1.00 87.75 94 SER A O 1
ATOM 705 N N . ARG A 1 95 ? 6.136 2.949 -22.830 1.00 90.12 95 ARG A N 1
ATOM 706 C CA . ARG A 1 95 ? 5.755 4.353 -23.036 1.00 90.12 95 ARG A CA 1
ATOM 707 C C . ARG A 1 95 ? 5.261 5.017 -21.750 1.00 90.12 95 ARG A C 1
ATOM 709 O O . ARG A 1 95 ? 5.632 6.152 -21.461 1.00 90.12 95 ARG A O 1
ATOM 716 N N . TRP A 1 96 ? 4.424 4.333 -20.973 1.00 89.12 96 TRP A N 1
ATOM 717 C CA . TRP A 1 96 ? 3.912 4.880 -19.714 1.00 89.12 96 TRP A CA 1
ATOM 718 C C . TRP A 1 96 ? 4.992 4.972 -18.640 1.00 89.12 96 TRP A C 1
ATOM 720 O O . TRP A 1 96 ? 5.050 5.966 -17.921 1.00 89.12 96 TRP A O 1
ATOM 730 N N . ILE A 1 97 ? 5.875 3.978 -18.553 1.00 88.81 97 ILE A N 1
ATOM 731 C CA . ILE A 1 97 ? 7.026 3.990 -17.646 1.00 88.81 97 ILE A CA 1
ATOM 732 C C . ILE A 1 97 ? 7.930 5.197 -17.927 1.00 88.81 97 ILE A C 1
ATOM 734 O O . ILE A 1 97 ? 8.351 5.873 -16.988 1.00 88.81 97 ILE A O 1
ATOM 738 N N . GLU A 1 98 ? 8.215 5.486 -19.197 1.00 87.56 98 GLU A N 1
ATOM 739 C CA . GLU A 1 98 ? 8.994 6.661 -19.602 1.00 87.56 98 GLU A CA 1
ATOM 740 C C . GLU A 1 98 ? 8.262 7.969 -19.269 1.00 87.56 98 GLU A C 1
ATOM 742 O O . GLU A 1 98 ? 8.832 8.859 -18.632 1.00 87.56 98 GLU A O 1
ATOM 747 N N . TYR A 1 99 ? 6.973 8.057 -19.619 1.00 88.31 99 TYR A N 1
ATOM 748 C CA . TYR A 1 99 ? 6.131 9.215 -19.315 1.00 88.31 99 TYR A CA 1
ATOM 749 C C . TYR A 1 99 ? 6.140 9.556 -17.819 1.00 88.31 99 TYR A C 1
ATOM 751 O O . TYR A 1 99 ? 6.352 10.713 -17.448 1.00 88.31 99 TYR A O 1
ATOM 759 N N . TRP A 1 100 ? 5.952 8.555 -16.952 1.00 86.94 100 TRP A N 1
ATOM 760 C CA . TRP A 1 100 ? 5.932 8.745 -15.502 1.00 86.94 100 TRP A CA 1
ATOM 761 C C . TRP A 1 100 ? 7.263 9.272 -14.968 1.00 86.94 100 TRP A C 1
ATOM 763 O O . TRP A 1 100 ? 7.261 10.211 -14.175 1.00 86.94 100 TRP A O 1
ATOM 773 N N . GLN A 1 101 ? 8.392 8.726 -15.428 1.00 87.81 101 GLN A N 1
ATOM 774 C CA . GLN A 1 101 ? 9.718 9.186 -14.999 1.00 87.81 101 GLN A CA 1
ATOM 775 C C . GLN A 1 101 ? 9.987 10.638 -15.395 1.00 87.81 101 GLN A C 1
ATOM 777 O O . GLN A 1 101 ? 10.549 11.393 -14.604 1.00 87.81 101 GLN A O 1
ATOM 782 N N . HIS A 1 102 ? 9.586 11.033 -16.605 1.00 89.50 102 HIS A N 1
ATOM 783 C CA . HIS A 1 102 ? 9.817 12.388 -17.091 1.00 89.50 102 HIS A CA 1
ATOM 784 C C . HIS A 1 102 ? 8.887 13.408 -16.423 1.00 89.50 102 HIS A C 1
ATOM 786 O O . HIS A 1 102 ? 9.314 14.502 -16.053 1.00 89.50 102 HIS A O 1
ATOM 792 N N . ARG A 1 103 ? 7.604 13.062 -16.266 1.00 90.12 103 ARG A N 1
ATOM 793 C CA . ARG A 1 103 ? 6.585 13.998 -15.780 1.00 90.12 103 ARG A CA 1
ATOM 794 C C . ARG A 1 103 ? 6.552 14.117 -14.259 1.00 90.12 103 ARG A C 1
ATOM 796 O O . ARG A 1 103 ? 6.245 15.199 -13.759 1.00 90.12 103 ARG A O 1
ATOM 803 N N . TYR A 1 104 ? 6.873 13.035 -13.554 1.00 92.19 104 TYR A N 1
ATOM 804 C CA . TYR A 1 104 ? 6.778 12.933 -12.100 1.00 92.19 104 TYR A CA 1
ATOM 805 C C . TYR A 1 104 ? 8.056 12.355 -11.485 1.00 92.19 104 TYR A C 1
ATOM 807 O O . TYR A 1 104 ? 7.959 11.353 -10.786 1.00 92.19 104 TYR A O 1
ATOM 815 N N . PRO A 1 105 ? 9.244 12.943 -11.725 1.00 94.44 105 PRO A N 1
ATOM 816 C CA . PRO A 1 105 ? 10.504 12.385 -11.235 1.00 94.44 105 PRO A CA 1
ATOM 817 C C . PRO A 1 105 ? 10.536 12.305 -9.696 1.00 94.44 105 PRO A C 1
ATOM 819 O O . PRO A 1 105 ? 9.836 13.073 -9.036 1.00 94.44 105 PRO A O 1
ATOM 822 N N . PRO A 1 106 ? 11.410 11.476 -9.087 1.00 94.25 106 PRO A N 1
ATOM 823 C CA . PRO A 1 106 ? 11.509 11.347 -7.624 1.00 94.25 106 PRO A CA 1
ATOM 824 C C . PRO A 1 106 ? 11.804 12.649 -6.867 1.00 94.25 106 PRO A C 1
ATOM 826 O O . PRO A 1 106 ? 11.593 12.725 -5.659 1.00 94.25 106 PRO A O 1
ATOM 829 N N . THR A 1 107 ? 12.327 13.661 -7.563 1.00 92.62 107 THR A N 1
ATOM 830 C CA . THR A 1 107 ? 12.618 14.998 -7.033 1.00 92.62 107 THR A CA 1
ATOM 831 C C . THR A 1 107 ? 11.408 15.933 -7.046 1.00 92.62 107 THR A C 1
ATOM 833 O O . THR A 1 107 ? 11.442 16.973 -6.388 1.00 92.62 107 THR A O 1
ATOM 836 N N . LEU A 1 108 ? 10.348 15.595 -7.786 1.00 89.56 108 LEU A N 1
ATOM 837 C CA . LEU A 1 108 ? 9.118 16.371 -7.829 1.00 89.56 108 LEU A CA 1
ATOM 838 C C . LEU A 1 108 ? 8.221 15.965 -6.659 1.00 89.56 108 LEU A C 1
ATOM 840 O O . LEU A 1 108 ? 7.425 15.033 -6.751 1.00 89.56 108 LEU A O 1
ATOM 844 N N . VAL A 1 109 ? 8.333 16.711 -5.565 1.00 87.44 109 VAL A N 1
ATOM 845 C CA . VAL A 1 109 ? 7.325 16.698 -4.506 1.00 87.44 109 VAL A CA 1
ATOM 846 C C . VAL A 1 109 ? 6.196 17.624 -4.948 1.00 87.44 109 VAL A C 1
ATOM 848 O O . VAL A 1 109 ? 6.403 18.827 -5.121 1.00 87.44 109 VAL A O 1
ATOM 851 N N . GLU A 1 110 ? 5.014 17.062 -5.195 1.00 83.75 110 GLU A N 1
ATOM 852 C CA . GLU A 1 110 ? 3.835 17.845 -5.574 1.00 83.75 110 GLU A CA 1
ATOM 853 C C . GLU A 1 110 ? 3.478 18.848 -4.462 1.00 83.75 110 GLU A C 1
ATOM 855 O O . GLU A 1 110 ? 3.789 18.595 -3.298 1.00 83.75 110 GLU A O 1
ATOM 860 N N . PRO A 1 111 ? 2.813 19.981 -4.764 1.00 81.62 111 PRO A N 1
ATOM 861 C CA . PRO A 1 111 ? 2.439 20.962 -3.740 1.00 81.62 111 PRO A CA 1
ATOM 862 C C . PRO A 1 111 ? 1.594 20.385 -2.596 1.00 81.62 111 PRO A C 1
ATOM 864 O O . PRO A 1 111 ? 1.611 20.924 -1.494 1.00 81.62 111 PRO A O 1
ATOM 867 N N . SER A 1 112 ? 0.869 19.292 -2.853 1.00 80.19 112 SER A N 1
ATOM 868 C CA . SER A 1 112 ? 0.129 18.532 -1.843 1.00 80.19 112 SER A CA 1
ATOM 869 C C . SER A 1 112 ? 1.032 17.804 -0.841 1.00 80.19 112 SER A C 1
ATOM 871 O O . SER A 1 112 ? 0.550 17.400 0.211 1.00 80.19 112 SER A O 1
ATOM 873 N N . GLY A 1 113 ? 2.319 17.617 -1.152 1.00 83.06 113 GLY A N 1
ATOM 874 C CA . GLY A 1 113 ? 3.250 16.838 -0.339 1.00 83.06 113 GLY A CA 1
ATOM 875 C C . GLY A 1 113 ? 2.861 15.364 -0.227 1.00 83.06 113 GLY A C 1
ATOM 876 O O . GLY A 1 113 ? 3.205 14.725 0.764 1.00 83.06 113 GLY A O 1
ATOM 877 N N . ASP A 1 114 ? 2.105 14.833 -1.194 1.00 91.69 114 ASP A N 1
ATOM 878 C CA . ASP A 1 114 ? 1.498 13.511 -1.070 1.00 91.69 114 ASP A CA 1
ATOM 879 C C . ASP A 1 114 ? 2.546 12.383 -1.102 1.00 91.69 114 ASP A C 1
ATOM 881 O O . ASP A 1 114 ? 3.162 12.063 -2.127 1.00 91.69 114 ASP A O 1
ATOM 885 N N . TYR A 1 115 ? 2.737 11.768 0.061 1.00 96.25 115 TYR A N 1
ATOM 886 C CA . TYR A 1 115 ? 3.657 10.661 0.296 1.00 96.25 115 TYR A CA 1
ATOM 887 C C . TYR A 1 115 ? 3.014 9.290 0.060 1.00 96.25 115 TYR A C 1
ATOM 889 O O . TYR A 1 115 ? 3.731 8.290 -0.003 1.00 96.25 115 TYR A O 1
ATOM 897 N N . SER A 1 116 ? 1.683 9.235 -0.018 1.00 97.25 116 SER A N 1
ATOM 898 C CA . SER A 1 116 ? 0.885 8.024 0.147 1.00 97.25 116 SER A CA 1
ATOM 899 C C . SER A 1 116 ? 1.110 6.981 -0.950 1.00 97.25 116 SER A C 1
ATOM 901 O O . SER A 1 116 ? 1.692 7.250 -2.008 1.00 97.25 116 SER A O 1
ATOM 903 N N . VAL A 1 117 ? 0.639 5.758 -0.703 1.00 98.19 117 VAL A N 1
ATOM 904 C CA . VAL A 1 117 ? 0.634 4.703 -1.721 1.00 98.19 117 VAL A CA 1
ATOM 905 C C . VAL A 1 117 ? -0.484 4.924 -2.741 1.00 98.19 117 VAL A C 1
ATOM 907 O O . VAL A 1 117 ? -0.321 4.586 -3.910 1.00 98.19 117 VAL A O 1
ATOM 910 N N . PHE A 1 118 ? -1.604 5.511 -2.319 1.00 96.06 118 PHE A N 1
ATOM 911 C CA . PHE A 1 118 ? -2.777 5.700 -3.167 1.00 96.06 118 PHE A CA 1
ATOM 912 C C . PHE A 1 118 ? -2.511 6.643 -4.346 1.00 96.06 118 PHE A C 1
ATOM 914 O O . PHE A 1 118 ? -2.770 6.295 -5.496 1.00 96.06 118 PHE A O 1
ATOM 921 N N . THR A 1 119 ? -1.969 7.826 -4.061 1.00 93.81 119 THR A N 1
ATOM 922 C CA . THR A 1 119 ? -1.799 8.907 -5.049 1.00 93.81 119 THR A CA 1
ATOM 923 C C . THR A 1 119 ? -0.394 9.502 -5.062 1.00 93.81 119 THR A C 1
ATOM 925 O O . THR A 1 119 ? -0.053 10.253 -5.975 1.00 93.81 119 THR A O 1
ATOM 928 N N . GLY A 1 120 ? 0.440 9.153 -4.081 1.00 95.25 120 GLY A N 1
ATOM 929 C CA . GLY A 1 120 ? 1.692 9.840 -3.805 1.00 95.25 120 GLY A CA 1
ATOM 930 C C . GLY A 1 120 ? 2.972 9.148 -4.281 1.00 95.25 120 GLY A C 1
ATOM 931 O O . GLY A 1 120 ? 3.017 8.291 -5.171 1.00 95.25 120 GLY A O 1
ATOM 932 N N . LEU A 1 121 ? 4.079 9.583 -3.677 1.00 97.00 121 LEU A N 1
ATOM 933 C CA . LEU A 1 121 ? 5.432 9.090 -3.953 1.00 97.00 121 LEU A CA 1
ATOM 934 C C . LEU A 1 121 ? 5.599 7.590 -3.660 1.00 97.00 121 LEU A C 1
ATOM 936 O O . LEU A 1 121 ? 6.245 6.898 -4.449 1.00 97.00 121 LEU A O 1
ATOM 940 N N . ALA A 1 122 ? 5.007 7.059 -2.585 1.00 98.19 122 ALA A N 1
ATOM 941 C CA . ALA A 1 122 ? 5.112 5.631 -2.280 1.00 98.19 122 ALA A CA 1
ATOM 942 C C . ALA A 1 122 ? 4.359 4.757 -3.299 1.00 98.19 122 ALA A C 1
ATOM 944 O O . ALA A 1 122 ? 4.812 3.654 -3.601 1.00 98.19 122 ALA A O 1
ATOM 945 N N . GLY A 1 123 ? 3.276 5.263 -3.898 1.00 97.44 123 GLY A N 1
ATOM 946 C CA . GLY A 1 123 ? 2.561 4.574 -4.979 1.00 97.44 123 GLY A CA 1
ATOM 947 C C . GLY A 1 123 ? 3.425 4.438 -6.227 1.00 97.44 123 GLY A C 1
ATOM 948 O O . GLY A 1 123 ? 3.563 3.354 -6.797 1.00 97.44 123 GLY A O 1
ATOM 949 N N . ARG A 1 124 ? 4.117 5.524 -6.590 1.00 96.25 124 ARG A N 1
ATOM 950 C CA . ARG A 1 124 ? 5.127 5.517 -7.658 1.00 96.25 124 ARG A CA 1
ATOM 951 C C . ARG A 1 124 ? 6.288 4.573 -7.325 1.00 96.25 124 ARG A C 1
ATOM 953 O O . ARG A 1 124 ? 6.696 3.793 -8.184 1.00 96.25 124 ARG A O 1
ATOM 960 N N . ALA A 1 125 ? 6.768 4.553 -6.081 1.00 98.25 125 ALA A N 1
ATOM 961 C CA . ALA A 1 125 ? 7.780 3.587 -5.646 1.00 98.25 125 ALA A CA 1
ATOM 962 C C . ALA A 1 125 ? 7.311 2.135 -5.837 1.00 98.25 125 ALA A C 1
ATOM 964 O O . ALA A 1 125 ? 8.050 1.326 -6.404 1.00 98.25 125 ALA A O 1
ATOM 965 N N . GLN A 1 126 ? 6.079 1.814 -5.429 1.00 98.19 126 GLN A N 1
ATOM 966 C CA . GLN A 1 126 ? 5.494 0.484 -5.597 1.00 98.19 126 GLN A CA 1
ATOM 967 C C . GLN A 1 126 ? 5.326 0.108 -7.076 1.00 98.19 126 GLN A C 1
ATOM 969 O O . GLN A 1 126 ? 5.598 -1.035 -7.446 1.00 98.19 126 GLN A O 1
ATOM 974 N N . LEU A 1 127 ? 4.926 1.053 -7.933 1.00 96.31 127 LEU A N 1
ATOM 975 C CA . LEU A 1 127 ? 4.856 0.839 -9.379 1.00 96.31 127 LEU A CA 1
ATOM 976 C C . LEU A 1 127 ? 6.217 0.388 -9.927 1.00 96.31 127 LEU A C 1
ATOM 978 O O . LEU A 1 127 ? 6.304 -0.667 -10.552 1.00 96.31 127 LEU A O 1
ATOM 982 N N . PHE A 1 128 ? 7.289 1.136 -9.649 1.00 97.56 128 PHE A N 1
ATOM 983 C CA . PHE A 1 128 ? 8.631 0.789 -10.135 1.00 97.56 128 PHE A CA 1
ATOM 984 C C . PHE A 1 128 ? 9.192 -0.486 -9.498 1.00 97.56 128 PHE A C 1
ATOM 986 O O . PHE A 1 128 ? 9.879 -1.244 -10.180 1.00 97.56 128 PHE A O 1
ATOM 993 N N . LEU A 1 129 ? 8.842 -0.782 -8.242 1.00 98.38 129 LEU A N 1
ATOM 994 C CA . LEU A 1 129 ? 9.142 -2.073 -7.623 1.00 98.38 129 LEU A CA 1
ATOM 995 C C . LEU A 1 129 ? 8.485 -3.213 -8.414 1.00 98.38 129 LEU A C 1
ATOM 997 O O . LEU A 1 129 ? 9.147 -4.186 -8.757 1.00 98.38 129 LEU A O 1
ATOM 1001 N N . ARG A 1 130 ? 7.202 -3.086 -8.768 1.00 96.88 130 ARG A N 1
ATOM 1002 C CA . ARG A 1 130 ? 6.489 -4.110 -9.544 1.00 96.88 130 ARG A CA 1
ATOM 1003 C C . ARG A 1 130 ? 7.083 -4.297 -10.940 1.00 96.88 130 ARG A C 1
ATOM 1005 O O . ARG A 1 130 ? 7.225 -5.432 -11.387 1.00 96.88 130 ARG A O 1
ATOM 1012 N N . VAL A 1 131 ? 7.466 -3.207 -11.607 1.00 95.12 131 VAL A N 1
ATOM 1013 C CA . VAL A 1 131 ? 8.158 -3.270 -12.905 1.00 95.12 131 VAL A CA 1
ATOM 1014 C C . VAL A 1 131 ? 9.517 -3.962 -12.762 1.00 95.12 131 VAL A C 1
ATOM 1016 O O . VAL A 1 131 ? 9.851 -4.805 -13.594 1.00 95.12 131 VAL A O 1
ATOM 1019 N N . TYR A 1 132 ? 10.281 -3.676 -11.703 1.00 97.25 132 TYR A N 1
ATOM 1020 C CA . TYR A 1 132 ? 11.526 -4.391 -11.408 1.00 97.25 132 TYR A CA 1
ATOM 1021 C C . TYR A 1 132 ? 11.291 -5.894 -11.250 1.00 97.25 132 TYR A C 1
ATOM 1023 O O . TYR A 1 132 ? 11.954 -6.670 -11.922 1.00 97.25 132 TYR A O 1
ATOM 1031 N N . LEU A 1 133 ? 10.325 -6.319 -10.435 1.00 96.62 133 LEU A N 1
ATOM 1032 C CA . LEU A 1 133 ? 10.058 -7.748 -10.214 1.00 96.62 133 LEU A CA 1
ATOM 1033 C C . LEU A 1 133 ? 9.672 -8.484 -11.502 1.00 96.62 133 LEU A C 1
ATOM 1035 O O . LEU A 1 133 ? 9.950 -9.671 -11.638 1.00 96.62 133 LEU A O 1
ATOM 1039 N N . TYR A 1 134 ? 9.026 -7.784 -12.436 1.00 93.56 134 TYR A N 1
ATOM 1040 C CA . TYR A 1 134 ? 8.647 -8.346 -13.728 1.00 93.56 134 TYR A CA 1
ATOM 1041 C C . TYR A 1 134 ? 9.817 -8.400 -14.723 1.00 93.56 134 TYR A C 1
ATOM 1043 O O . TYR A 1 134 ? 9.977 -9.382 -15.440 1.00 93.56 134 TYR A O 1
ATOM 1051 N N . THR A 1 135 ? 10.638 -7.349 -14.774 1.00 93.25 135 THR A N 1
ATOM 1052 C CA . THR A 1 135 ? 11.693 -7.179 -15.796 1.00 93.25 135 THR A CA 1
ATOM 1053 C C . THR A 1 135 ? 13.088 -7.595 -15.332 1.00 93.25 135 THR A C 1
ATOM 1055 O O . THR A 1 135 ? 13.986 -7.759 -16.154 1.00 93.25 135 THR A O 1
ATOM 1058 N N . ASN A 1 136 ? 13.291 -7.719 -14.021 1.00 95.88 136 ASN A N 1
ATOM 1059 C CA . ASN A 1 136 ? 14.579 -7.864 -13.348 1.00 95.88 136 ASN A CA 1
ATOM 1060 C C . ASN A 1 136 ? 15.614 -6.781 -13.734 1.00 95.88 136 ASN A C 1
ATOM 1062 O O . ASN A 1 136 ? 16.816 -7.041 -13.768 1.00 95.88 136 ASN A O 1
ATOM 1066 N N . ASN A 1 137 ? 15.155 -5.566 -14.064 1.00 95.69 137 ASN A N 1
ATOM 1067 C CA . ASN A 1 137 ? 16.019 -4.439 -14.422 1.00 95.69 137 ASN A CA 1
ATOM 1068 C C . ASN A 1 137 ? 16.272 -3.520 -13.213 1.00 95.69 137 ASN A C 1
ATOM 1070 O O . ASN A 1 137 ? 15.384 -2.774 -12.788 1.00 95.69 137 ASN A O 1
ATOM 1074 N N . ASP A 1 138 ? 17.506 -3.531 -12.704 1.00 98.00 138 ASP A N 1
ATOM 1075 C CA . ASP A 1 138 ? 17.933 -2.785 -11.512 1.00 98.00 138 ASP A CA 1
ATOM 1076 C C . ASP A 1 138 ? 17.707 -1.270 -11.593 1.00 98.00 138 ASP A C 1
ATOM 1078 O O . ASP A 1 138 ? 17.577 -0.618 -10.555 1.00 98.00 138 ASP A O 1
ATOM 1082 N N . THR A 1 139 ? 17.606 -0.681 -12.790 1.00 96.75 139 THR A N 1
ATOM 1083 C CA . THR A 1 139 ? 17.244 0.737 -12.935 1.00 96.75 139 THR A CA 1
ATOM 1084 C C . THR A 1 139 ? 15.881 1.031 -12.305 1.00 96.75 139 THR A C 1
ATOM 1086 O O . THR A 1 139 ? 15.715 2.061 -11.650 1.00 96.75 139 THR A O 1
ATOM 1089 N N . TYR A 1 140 ? 14.914 0.117 -12.420 1.00 97.06 140 TYR A N 1
ATOM 1090 C CA . TYR A 1 140 ? 13.599 0.296 -11.804 1.00 97.06 140 TYR A CA 1
ATOM 1091 C C . TYR A 1 140 ? 13.631 0.098 -10.289 1.00 97.06 140 TYR A C 1
ATOM 1093 O O . TYR A 1 140 ? 12.955 0.834 -9.571 1.00 97.06 140 TYR A O 1
ATOM 1101 N N . LEU A 1 141 ? 14.469 -0.810 -9.780 1.00 98.50 141 LEU A N 1
ATOM 1102 C CA . LEU A 1 141 ? 14.681 -0.943 -8.338 1.00 98.50 141 LEU A CA 1
ATOM 1103 C C . LEU A 1 141 ? 15.328 0.326 -7.752 1.00 98.50 141 LEU A C 1
ATOM 1105 O O . LEU A 1 141 ? 14.906 0.814 -6.703 1.00 98.50 141 LEU A O 1
ATOM 1109 N N . GLN A 1 142 ? 16.293 0.917 -8.463 1.00 98.38 142 GLN A N 1
ATOM 1110 C CA . GLN A 1 142 ? 16.906 2.193 -8.082 1.00 98.38 142 GLN A CA 1
ATOM 1111 C C . GLN A 1 142 ? 15.895 3.342 -8.080 1.00 98.38 142 GLN A C 1
ATOM 1113 O O . GLN A 1 142 ? 15.851 4.108 -7.117 1.00 98.38 142 GLN A O 1
ATOM 1118 N N . LEU A 1 143 ? 15.054 3.451 -9.114 1.00 97.12 143 LEU A N 1
ATOM 1119 C CA . LEU A 1 143 ? 13.982 4.449 -9.164 1.00 97.12 143 LEU A CA 1
ATOM 1120 C C . LEU A 1 143 ? 12.991 4.263 -8.016 1.00 97.12 143 LEU A C 1
ATOM 1122 O O . LEU A 1 143 ? 12.657 5.227 -7.330 1.00 97.12 143 LEU A O 1
ATOM 1126 N N . SER A 1 144 ? 12.576 3.023 -7.754 1.00 98.50 144 SER A N 1
ATOM 1127 C CA . SER A 1 144 ? 11.710 2.681 -6.626 1.00 98.50 144 SER A CA 1
ATOM 1128 C C . SER A 1 144 ? 12.305 3.156 -5.292 1.00 98.50 144 SER A C 1
ATOM 1130 O O . SER A 1 144 ? 11.633 3.843 -4.518 1.00 98.50 144 SER A O 1
ATOM 1132 N N . LYS A 1 145 ? 13.606 2.909 -5.071 1.00 98.69 145 LYS A N 1
ATOM 1133 C CA . LYS A 1 145 ? 14.341 3.397 -3.896 1.00 98.69 145 LYS A CA 1
ATOM 1134 C C . LYS A 1 145 ? 14.382 4.924 -3.802 1.00 98.69 145 LYS A C 1
ATOM 1136 O O . LYS A 1 145 ? 14.262 5.468 -2.705 1.00 98.69 145 LYS A O 1
ATOM 1141 N N . GLN A 1 146 ? 14.550 5.628 -4.918 1.00 98.19 146 GLN A N 1
ATOM 1142 C CA . GLN A 1 146 ? 14.541 7.093 -4.924 1.00 98.19 146 GLN A CA 1
ATOM 1143 C C . GLN A 1 146 ? 13.167 7.636 -4.513 1.00 98.19 146 GLN A C 1
ATOM 1145 O O . GLN A 1 146 ? 13.100 8.445 -3.591 1.00 98.19 146 GLN A O 1
ATOM 1150 N N . TYR A 1 147 ? 12.079 7.141 -5.115 1.00 98.25 147 TYR A N 1
ATOM 1151 C CA . TYR A 1 147 ? 10.722 7.566 -4.753 1.00 98.25 147 TYR A CA 1
ATOM 1152 C C . TYR A 1 147 ? 10.398 7.291 -3.289 1.00 98.25 147 TYR A C 1
ATOM 1154 O O . TYR A 1 147 ? 9.880 8.178 -2.612 1.00 98.25 147 TYR A O 1
ATOM 1162 N N . ILE A 1 148 ? 10.717 6.094 -2.779 1.00 98.69 148 ILE A N 1
ATOM 1163 C CA . ILE A 1 148 ? 10.393 5.769 -1.387 1.00 98.69 148 ILE A CA 1
ATOM 1164 C C . ILE A 1 148 ? 11.228 6.590 -0.402 1.00 98.69 148 ILE A C 1
ATOM 1166 O O . ILE A 1 148 ? 10.727 6.984 0.645 1.00 98.69 148 ILE A O 1
ATOM 1170 N N . THR A 1 149 ? 12.478 6.913 -0.753 1.00 98.31 149 THR A N 1
ATOM 1171 C CA . THR A 1 149 ? 13.324 7.796 0.060 1.00 98.31 149 THR A CA 1
ATOM 1172 C C . THR A 1 149 ? 12.704 9.187 0.157 1.00 98.31 149 THR A C 1
ATOM 1174 O O . THR A 1 149 ? 12.597 9.724 1.259 1.00 98.31 149 THR A O 1
ATOM 1177 N N . THR A 1 150 ? 12.242 9.750 -0.964 1.00 97.69 150 THR A N 1
ATOM 1178 C CA . THR A 1 150 ? 11.530 11.035 -0.955 1.00 97.69 150 THR A CA 1
ATOM 1179 C C . THR A 1 150 ? 10.228 10.933 -0.153 1.00 97.69 150 THR A C 1
ATOM 1181 O O . THR A 1 150 ? 9.979 11.788 0.691 1.00 97.69 150 THR A O 1
ATOM 1184 N N . ALA A 1 151 ? 9.439 9.864 -0.333 1.00 98.00 151 ALA A N 1
ATOM 1185 C CA . ALA A 1 151 ? 8.191 9.645 0.405 1.00 98.00 151 ALA A CA 1
ATOM 1186 C C . ALA A 1 151 ? 8.411 9.655 1.928 1.00 98.00 151 ALA A C 1
ATOM 1188 O O . ALA A 1 151 ? 7.690 10.333 2.659 1.00 98.00 151 ALA A O 1
ATOM 1189 N N . LEU A 1 152 ? 9.449 8.954 2.400 1.00 97.94 152 LEU A N 1
ATOM 1190 C CA . LEU A 1 152 ? 9.842 8.905 3.810 1.00 97.94 152 LEU A CA 1
ATOM 1191 C C . LEU A 1 152 ? 10.252 10.281 4.357 1.00 97.94 152 LEU A C 1
ATOM 1193 O O . LEU A 1 152 ? 9.954 10.584 5.509 1.00 97.94 152 LEU A O 1
ATOM 1197 N N . GLN A 1 153 ? 10.913 11.117 3.550 1.00 96.38 153 GLN A N 1
ATOM 1198 C CA . GLN A 1 153 ? 11.296 12.485 3.929 1.00 96.38 153 GLN A CA 1
ATOM 1199 C C . GLN A 1 153 ? 10.099 13.441 3.994 1.00 96.38 153 GLN A C 1
ATOM 1201 O O . GLN A 1 153 ? 10.150 14.436 4.713 1.00 96.38 153 GLN A O 1
ATOM 1206 N N . THR A 1 154 ? 9.034 13.144 3.249 1.00 95.12 154 THR A N 1
ATOM 1207 C CA . THR A 1 154 ? 7.800 13.941 3.197 1.00 95.12 154 THR A CA 1
ATOM 1208 C C . THR A 1 154 ? 6.729 13.479 4.183 1.00 95.12 154 THR A C 1
ATOM 1210 O O . THR A 1 154 ? 5.666 14.093 4.242 1.00 95.12 154 THR A O 1
ATOM 1213 N N . LEU A 1 155 ? 6.980 12.413 4.955 1.00 95.69 155 LEU A N 1
ATOM 1214 C CA . LEU A 1 155 ? 6.021 11.928 5.945 1.00 95.69 155 LEU A CA 1
ATOM 1215 C C . LEU A 1 155 ? 5.701 13.035 6.967 1.00 95.69 155 LEU A C 1
ATOM 1217 O O . LEU A 1 155 ? 6.622 13.580 7.587 1.00 95.69 155 LEU A O 1
ATOM 1221 N N . PRO A 1 156 ? 4.417 13.366 7.187 1.00 94.00 156 PRO A N 1
ATOM 1222 C CA . PRO A 1 156 ? 4.033 14.289 8.238 1.00 94.00 156 PRO A CA 1
ATOM 1223 C C . PRO A 1 156 ? 4.367 13.686 9.603 1.00 94.00 156 PRO A C 1
ATOM 1225 O O . PRO A 1 156 ? 4.487 12.477 9.773 1.00 94.00 156 PRO A O 1
ATOM 1228 N N . GLN A 1 157 ? 4.497 14.532 10.624 1.00 92.00 157 GLN A N 1
ATOM 1229 C CA . GLN A 1 157 ? 4.737 14.035 11.981 1.00 92.00 157 GLN A CA 1
ATOM 1230 C C . GLN A 1 157 ? 3.526 13.263 12.529 1.00 92.00 157 GLN A C 1
ATOM 1232 O O . GLN A 1 157 ? 3.686 12.289 13.264 1.00 92.00 157 GLN A O 1
ATOM 1237 N N . LYS A 1 158 ? 2.313 13.717 12.195 1.00 90.44 158 LYS A N 1
ATOM 1238 C CA . LYS A 1 158 ? 1.060 13.115 12.649 1.00 90.44 158 LYS A CA 1
ATOM 1239 C C . LYS A 1 158 ? 0.646 11.991 11.700 1.00 90.44 158 LYS A C 1
ATOM 1241 O O . LYS A 1 158 ? 0.524 12.216 10.502 1.00 90.44 158 LYS A O 1
ATOM 1246 N N . GLN A 1 159 ? 0.376 10.820 12.266 1.00 89.25 159 GLN A N 1
ATOM 1247 C CA . GLN A 1 159 ? -0.245 9.695 11.573 1.00 89.25 159 GLN A CA 1
ATOM 1248 C C . GLN A 1 159 ? -1.762 9.843 11.639 1.00 89.25 159 GLN A C 1
ATOM 1250 O O . GLN A 1 159 ? -2.333 9.734 12.718 1.00 89.25 159 GLN A O 1
ATOM 1255 N N . GLU A 1 160 ? -2.402 10.142 10.512 1.00 88.50 160 GLU A N 1
ATOM 1256 C CA . GLU A 1 160 ? -3.864 10.318 10.461 1.00 88.50 160 GLU A CA 1
ATOM 1257 C C . GLU A 1 160 ? -4.593 9.049 10.017 1.00 88.50 160 GLU A C 1
ATOM 1259 O O . GLU A 1 160 ? -5.688 8.771 10.493 1.00 88.50 160 GLU A O 1
ATOM 1264 N N . TYR A 1 161 ? -3.956 8.252 9.158 1.00 94.19 161 TYR A N 1
ATOM 1265 C CA . TYR A 1 161 ? -4.542 7.047 8.579 1.00 94.19 161 TYR A CA 1
ATOM 1266 C C . TYR A 1 161 ? -3.736 5.816 8.976 1.00 94.19 161 TYR A C 1
ATOM 1268 O O . TYR A 1 161 ? -2.501 5.827 8.940 1.00 94.19 161 TYR A O 1
ATOM 1276 N N . SER A 1 162 ? -4.443 4.744 9.330 1.00 95.44 162 SER A N 1
ATOM 1277 C CA . SER A 1 162 ? -3.847 3.450 9.676 1.00 95.44 162 SER A CA 1
ATOM 1278 C C . SER A 1 162 ? -3.677 2.536 8.461 1.00 95.44 162 SER A C 1
ATOM 1280 O O . SER A 1 162 ? -3.043 1.493 8.566 1.00 95.44 162 SER A O 1
ATOM 1282 N N . SER A 1 163 ? -4.228 2.903 7.307 1.00 96.94 163 SER A N 1
ATOM 1283 C CA . SER A 1 163 ? -4.288 2.050 6.123 1.00 96.94 163 SER A CA 1
ATOM 1284 C C . SER A 1 163 ? -2.988 1.958 5.324 1.00 96.94 163 SER A C 1
ATOM 1286 O O . SER A 1 163 ? -2.132 2.842 5.349 1.00 96.94 163 SER A O 1
ATOM 1288 N N . TYR A 1 164 ? -2.897 0.915 4.496 1.00 98.25 164 TYR A N 1
ATOM 1289 C CA . TYR A 1 164 ? -1.873 0.787 3.460 1.00 98.25 164 TYR A CA 1
ATOM 1290 C C . TYR A 1 164 ? -1.869 1.955 2.462 1.00 98.25 164 TYR A C 1
ATOM 1292 O O . TYR A 1 164 ? -0.818 2.389 2.006 1.00 98.25 164 TYR A O 1
ATOM 1300 N N . PHE A 1 165 ? -3.043 2.439 2.063 1.00 97.44 165 PHE A N 1
ATOM 1301 C CA . PHE A 1 165 ? -3.145 3.331 0.912 1.00 97.44 165 PHE A CA 1
ATOM 1302 C C . PHE A 1 165 ? -2.790 4.775 1.262 1.00 97.44 165 PHE A C 1
ATOM 1304 O O . PHE A 1 165 ? -1.964 5.364 0.567 1.00 97.44 165 PHE A O 1
ATOM 1311 N N . TYR A 1 166 ? -3.347 5.316 2.348 1.00 96.00 166 TYR A N 1
ATOM 1312 C CA . TYR A 1 166 ? -3.099 6.694 2.786 1.00 96.00 166 TYR A CA 1
ATOM 1313 C C . TYR A 1 166 ? -2.172 6.813 4.001 1.00 96.00 166 TYR A C 1
ATOM 1315 O O . TYR A 1 166 ? -1.612 7.881 4.237 1.00 96.00 166 TYR A O 1
ATOM 1323 N N . GLY A 1 167 ? -1.995 5.743 4.777 1.00 96.50 167 GLY A N 1
ATOM 1324 C CA . GLY A 1 167 ? -1.227 5.772 6.017 1.00 96.50 167 GLY A CA 1
ATOM 1325 C C . GLY A 1 167 ? 0.283 5.625 5.844 1.00 96.50 167 GLY A C 1
ATOM 1326 O O . GLY A 1 167 ? 0.807 5.191 4.814 1.00 96.50 167 GLY A O 1
ATOM 1327 N N . HIS A 1 168 ? 1.008 5.927 6.923 1.00 98.00 168 HIS A N 1
ATOM 1328 C CA . HIS A 1 168 ? 2.460 5.724 6.988 1.00 98.00 168 HIS A CA 1
ATOM 1329 C C . HIS A 1 168 ? 2.839 4.248 6.851 1.00 98.00 168 HIS A C 1
ATOM 1331 O O . HIS A 1 168 ? 3.901 3.933 6.311 1.00 98.00 168 HIS A O 1
ATOM 1337 N N . VAL A 1 169 ? 1.969 3.340 7.309 1.00 98.25 169 VAL A N 1
ATOM 1338 C CA . VAL A 1 169 ? 2.221 1.897 7.239 1.00 98.25 169 VAL A CA 1
ATOM 1339 C C . VAL A 1 169 ? 2.392 1.417 5.801 1.00 98.25 169 VAL A C 1
ATOM 1341 O O . VAL A 1 169 ? 3.227 0.549 5.562 1.00 98.25 169 VAL A O 1
ATOM 1344 N N . GLY A 1 170 ? 1.702 2.025 4.831 1.00 98.56 170 GLY A N 1
ATOM 1345 C CA . GLY A 1 170 ? 1.913 1.758 3.410 1.00 98.56 170 GLY A CA 1
ATOM 1346 C C . GLY A 1 170 ? 3.313 2.119 2.942 1.00 98.56 170 GLY A C 1
ATOM 1347 O O . GLY A 1 170 ? 4.006 1.302 2.335 1.00 98.56 170 GLY A O 1
ATOM 1348 N N . VAL A 1 171 ? 3.765 3.326 3.294 1.00 98.69 171 VAL A N 1
ATOM 1349 C CA . VAL A 1 171 ? 5.116 3.808 2.974 1.00 98.69 171 VAL A CA 1
ATOM 1350 C C . VAL A 1 171 ? 6.173 2.894 3.585 1.00 98.69 171 VAL A C 1
ATOM 1352 O O . VAL A 1 171 ? 7.080 2.450 2.886 1.00 98.69 171 VAL A O 1
ATOM 1355 N N . TRP A 1 172 ? 6.051 2.556 4.870 1.00 98.81 172 TRP A N 1
ATOM 1356 C CA . TRP A 1 172 ? 6.988 1.644 5.530 1.00 98.81 172 TRP A CA 1
ATOM 1357 C C . TRP A 1 172 ? 6.951 0.236 4.938 1.00 98.81 172 TRP A C 1
ATOM 1359 O O . TRP A 1 172 ? 7.992 -0.406 4.836 1.00 98.81 172 TRP A O 1
ATOM 1369 N N . THR A 1 173 ? 5.784 -0.235 4.500 1.00 98.88 173 THR A N 1
ATOM 1370 C CA . THR A 1 173 ? 5.648 -1.547 3.857 1.00 98.88 173 THR A CA 1
ATOM 1371 C C . THR A 1 173 ? 6.441 -1.593 2.562 1.00 98.88 173 THR A C 1
ATOM 1373 O O . THR A 1 173 ? 7.323 -2.441 2.421 1.00 98.88 173 THR A O 1
ATOM 1376 N N . VAL A 1 174 ? 6.217 -0.631 1.663 1.00 98.88 174 VAL A N 1
ATOM 1377 C CA . VAL A 1 174 ? 6.969 -0.520 0.404 1.00 98.88 174 VAL A CA 1
ATOM 1378 C C . VAL A 1 174 ? 8.465 -0.325 0.678 1.00 98.88 174 VAL A C 1
ATOM 1380 O O . VAL A 1 174 ? 9.296 -0.982 0.051 1.00 98.88 174 VAL A O 1
ATOM 1383 N N . ALA A 1 175 ? 8.825 0.507 1.661 1.00 98.88 175 ALA A N 1
ATOM 1384 C CA . ALA A 1 175 ? 10.215 0.718 2.059 1.00 98.88 175 ALA A CA 1
ATOM 1385 C C . ALA A 1 175 ? 10.887 -0.570 2.555 1.00 98.88 175 ALA A C 1
ATOM 1387 O O . ALA A 1 175 ? 12.015 -0.850 2.162 1.00 98.88 175 ALA A O 1
ATOM 1388 N N . SER A 1 176 ? 10.189 -1.393 3.345 1.00 98.88 176 SER A N 1
ATOM 1389 C CA . SER A 1 176 ? 10.718 -2.670 3.838 1.00 98.88 176 SER A CA 1
ATOM 1390 C C . SER A 1 176 ? 10.991 -3.662 2.706 1.00 98.88 176 SER A C 1
ATOM 1392 O O . SER A 1 176 ? 12.042 -4.298 2.692 1.00 98.88 176 SER A O 1
ATOM 1394 N N . MET A 1 177 ? 10.100 -3.747 1.712 1.00 98.81 177 MET A N 1
ATOM 1395 C CA . MET A 1 177 ? 10.289 -4.608 0.540 1.00 98.81 177 MET A CA 1
ATOM 1396 C C . MET A 1 177 ? 11.506 -4.169 -0.280 1.00 98.81 177 MET A C 1
ATOM 1398 O O . MET A 1 177 ? 12.308 -4.999 -0.704 1.00 98.81 177 MET A O 1
ATOM 1402 N N . ILE A 1 178 ? 11.678 -2.857 -0.466 1.00 98.81 178 ILE A N 1
ATOM 1403 C CA . ILE A 1 178 ? 12.830 -2.295 -1.179 1.00 98.81 178 ILE A CA 1
ATOM 1404 C C . ILE A 1 178 ? 14.122 -2.531 -0.386 1.00 98.81 178 ILE A C 1
ATOM 1406 O O . ILE A 1 178 ? 15.097 -3.007 -0.964 1.00 98.81 178 ILE A O 1
ATOM 1410 N N . SER A 1 179 ? 14.149 -2.259 0.924 1.00 98.81 179 SER A N 1
ATOM 1411 C CA . SER A 1 179 ? 15.321 -2.528 1.772 1.00 98.81 179 SER A CA 1
ATOM 1412 C C . SER A 1 179 ? 15.723 -4.003 1.731 1.00 98.81 179 SER A C 1
ATOM 1414 O O . SER A 1 179 ? 16.908 -4.303 1.602 1.00 98.81 179 SER A O 1
ATOM 1416 N N . TYR A 1 180 ? 14.757 -4.926 1.729 1.00 98.56 180 TYR A N 1
ATOM 1417 C CA . TYR A 1 180 ? 15.031 -6.357 1.597 1.00 98.56 180 TYR A CA 1
ATOM 1418 C C . TYR A 1 180 ? 15.753 -6.699 0.291 1.00 98.56 180 TYR A C 1
ATOM 1420 O O . TYR A 1 180 ? 16.782 -7.370 0.317 1.00 98.56 180 TYR A O 1
ATOM 1428 N N . LEU A 1 181 ? 15.282 -6.172 -0.843 1.00 98.56 181 LEU A N 1
ATOM 1429 C CA . LEU A 1 181 ? 15.924 -6.384 -2.147 1.00 98.56 181 LEU A CA 1
ATOM 1430 C C . LEU A 1 181 ? 17.332 -5.769 -2.234 1.00 98.56 181 LEU A C 1
ATOM 1432 O O . LEU A 1 181 ? 18.168 -6.243 -2.999 1.00 98.56 181 LEU A O 1
ATOM 1436 N N . TYR A 1 182 ? 17.622 -4.748 -1.425 1.00 98.50 182 TYR A N 1
ATOM 1437 C CA . TYR A 1 182 ? 18.959 -4.164 -1.283 1.00 98.50 182 TYR A CA 1
ATOM 1438 C C . TYR A 1 182 ? 19.847 -4.864 -0.241 1.00 98.50 182 TYR A C 1
ATOM 1440 O O . TYR A 1 182 ? 20.978 -4.422 -0.036 1.00 98.50 182 TYR A O 1
ATOM 1448 N N . ASN A 1 183 ? 19.376 -5.939 0.402 1.00 98.38 183 ASN A N 1
ATOM 1449 C CA . ASN A 1 183 ? 20.030 -6.584 1.548 1.00 98.38 183 ASN A CA 1
ATOM 1450 C C . ASN A 1 183 ? 20.309 -5.614 2.718 1.00 98.38 183 ASN A C 1
ATOM 1452 O O . ASN A 1 183 ? 21.284 -5.766 3.452 1.00 98.38 183 ASN A O 1
ATOM 1456 N N . ASP A 1 184 ? 19.455 -4.606 2.890 1.00 98.56 184 ASP A N 1
ATOM 1457 C CA . ASP A 1 184 ? 19.496 -3.634 3.982 1.00 98.56 184 ASP A CA 1
ATOM 1458 C C . ASP A 1 184 ? 18.642 -4.137 5.156 1.00 98.56 184 ASP A C 1
ATOM 1460 O O . ASP A 1 184 ? 17.479 -3.762 5.322 1.00 98.56 184 ASP A O 1
ATOM 1464 N N . SER A 1 185 ? 19.214 -5.042 5.958 1.00 98.25 185 SER A N 1
ATOM 1465 C CA . SER A 1 185 ? 18.518 -5.657 7.097 1.00 98.25 185 SER A CA 1
ATOM 1466 C C . SER A 1 185 ? 18.081 -4.636 8.144 1.00 98.25 185 SER A C 1
ATOM 1468 O O . SER A 1 185 ? 17.007 -4.777 8.727 1.00 98.25 185 SER A O 1
ATOM 1470 N N . ASP A 1 186 ? 18.885 -3.596 8.368 1.00 98.50 186 ASP A N 1
ATOM 1471 C CA . ASP A 1 186 ? 18.578 -2.557 9.349 1.00 98.50 186 ASP A CA 1
ATOM 1472 C C . ASP A 1 186 ? 17.357 -1.744 8.907 1.00 98.50 186 ASP A C 1
ATOM 1474 O O . ASP A 1 186 ? 16.461 -1.487 9.718 1.00 98.50 186 ASP A O 1
ATOM 1478 N N . GLY A 1 187 ? 17.268 -1.407 7.614 1.00 98.25 187 GLY A N 1
ATOM 1479 C CA . GLY A 1 187 ? 16.085 -0.784 7.027 1.00 98.25 187 GLY A CA 1
ATOM 1480 C C . GLY A 1 187 ? 14.841 -1.657 7.177 1.00 98.25 187 GLY A C 1
ATOM 1481 O O . GLY A 1 187 ? 13.833 -1.190 7.709 1.00 98.25 187 GLY A O 1
ATOM 1482 N N . VAL A 1 188 ? 14.921 -2.944 6.808 1.00 98.62 188 VAL A N 1
ATOM 1483 C CA . VAL A 1 188 ? 13.804 -3.900 6.960 1.00 98.62 188 VAL A CA 1
ATOM 1484 C C . VAL A 1 188 ? 13.293 -3.919 8.400 1.00 98.62 188 VAL A C 1
ATOM 1486 O O . VAL A 1 188 ? 12.114 -3.653 8.638 1.00 98.62 188 VAL A O 1
ATOM 1489 N N . MET A 1 189 ? 14.183 -4.156 9.368 1.00 98.56 189 MET A N 1
ATOM 1490 C CA . MET A 1 189 ? 13.815 -4.248 10.783 1.00 98.56 189 MET A CA 1
ATOM 1491 C C . MET A 1 189 ? 13.262 -2.931 11.332 1.00 98.56 189 MET A C 1
ATOM 1493 O O . MET A 1 189 ? 12.334 -2.943 12.144 1.00 98.56 189 MET A O 1
ATOM 1497 N N . THR A 1 190 ? 13.792 -1.791 10.883 1.00 98.56 190 THR A N 1
ATOM 1498 C CA . THR A 1 190 ? 13.283 -0.469 11.271 1.00 98.56 190 THR A CA 1
ATOM 1499 C C . THR A 1 190 ? 11.839 -0.280 10.817 1.00 98.56 190 THR A C 1
ATOM 1501 O O . THR A 1 190 ? 10.979 0.089 11.621 1.00 98.56 190 THR A O 1
ATOM 1504 N N . TYR A 1 191 ? 11.549 -0.558 9.546 1.00 98.75 191 TYR A N 1
ATOM 1505 C CA . TYR A 1 191 ? 10.206 -0.386 9.002 1.00 98.75 191 TYR A CA 1
ATOM 1506 C C . TYR A 1 191 ? 9.219 -1.405 9.572 1.00 98.75 191 TYR A C 1
ATOM 1508 O O . TYR A 1 191 ? 8.112 -1.021 9.944 1.00 98.75 191 TYR A O 1
ATOM 1516 N N . TRP A 1 192 ? 9.628 -2.666 9.737 1.00 98.56 192 TRP A N 1
ATOM 1517 C CA . TRP A 1 192 ? 8.814 -3.685 10.404 1.00 98.56 192 TRP A CA 1
ATOM 1518 C C . TRP A 1 192 ? 8.433 -3.273 11.814 1.00 98.56 192 TRP A C 1
ATOM 1520 O O . TRP A 1 192 ? 7.259 -3.335 12.160 1.00 98.56 192 TRP A O 1
ATOM 1530 N N . LYS A 1 193 ? 9.390 -2.784 12.608 1.00 98.69 193 LYS A N 1
ATOM 1531 C CA . LYS A 1 193 ? 9.113 -2.313 13.966 1.00 98.69 193 LYS A CA 1
ATOM 1532 C C . LYS A 1 193 ? 8.087 -1.181 13.973 1.00 98.69 193 LYS A C 1
ATOM 1534 O O . LYS A 1 193 ? 7.186 -1.188 14.806 1.00 98.69 193 LYS A O 1
ATOM 1539 N N . ASN A 1 194 ? 8.194 -0.224 13.052 1.00 98.38 194 ASN A N 1
ATOM 1540 C CA . ASN A 1 194 ? 7.223 0.867 12.954 1.00 98.38 194 ASN A CA 1
ATOM 1541 C C . ASN A 1 194 ? 5.816 0.350 12.620 1.00 98.38 194 ASN A C 1
ATOM 1543 O O . ASN A 1 194 ? 4.852 0.756 13.262 1.00 98.38 194 ASN A O 1
ATOM 1547 N N . ILE A 1 195 ? 5.707 -0.594 11.682 1.00 98.69 195 ILE A N 1
ATOM 1548 C CA . ILE A 1 195 ? 4.429 -1.215 11.309 1.00 98.69 195 ILE A CA 1
ATOM 1549 C C . ILE A 1 195 ? 3.860 -2.029 12.481 1.00 98.69 195 ILE A C 1
ATOM 1551 O O . ILE A 1 195 ? 2.697 -1.867 12.841 1.00 98.69 195 ILE A O 1
ATOM 1555 N N . GLN A 1 196 ? 4.681 -2.862 13.125 1.00 98.62 196 GLN A N 1
ATOM 1556 C CA . GLN A 1 196 ? 4.305 -3.650 14.303 1.00 98.62 196 GLN A CA 1
ATOM 1557 C C . GLN A 1 196 ? 3.819 -2.763 15.453 1.00 98.62 196 GLN A C 1
ATOM 1559 O O . GLN A 1 196 ? 2.842 -3.112 16.108 1.00 98.62 196 GLN A O 1
ATOM 1564 N N . ASN A 1 197 ? 4.452 -1.607 15.675 1.00 98.00 197 ASN A N 1
ATOM 1565 C CA . ASN A 1 197 ? 3.999 -0.640 16.672 1.00 98.00 197 ASN A CA 1
ATOM 1566 C C . ASN A 1 197 ? 2.595 -0.113 16.344 1.00 98.00 197 ASN A C 1
ATOM 1568 O O . ASN A 1 197 ? 1.755 -0.088 17.237 1.00 98.00 197 ASN A O 1
ATOM 1572 N N . THR A 1 198 ? 2.310 0.236 15.082 1.00 98.12 198 THR A N 1
ATOM 1573 C CA . THR A 1 198 ? 0.959 0.649 14.659 1.00 98.12 198 THR A CA 1
ATOM 1574 C C . THR A 1 198 ? -0.073 -0.451 14.920 1.00 98.12 198 THR A C 1
ATOM 1576 O O . THR A 1 198 ? -1.133 -0.183 15.482 1.00 98.12 198 THR A O 1
ATOM 1579 N N . PHE A 1 199 ? 0.245 -1.704 14.581 1.00 98.56 199 PHE A N 1
ATOM 1580 C CA . PHE A 1 199 ? -0.627 -2.844 14.878 1.00 98.56 199 PHE A CA 1
ATOM 1581 C C . PHE A 1 199 ? -0.849 -3.040 16.380 1.00 98.56 199 PHE A C 1
ATOM 1583 O O . PHE A 1 199 ? -1.980 -3.270 16.802 1.00 98.56 199 PHE A O 1
ATOM 1590 N N . ALA A 1 200 ? 0.207 -2.945 17.189 1.00 98.12 200 ALA A N 1
ATOM 1591 C CA . ALA A 1 200 ? 0.123 -3.097 18.637 1.00 98.12 200 ALA A CA 1
ATOM 1592 C C . ALA A 1 200 ? -0.720 -1.987 19.281 1.00 98.12 200 ALA A C 1
ATOM 1594 O O . ALA A 1 200 ? -1.508 -2.262 20.185 1.00 98.12 200 ALA A O 1
ATOM 1595 N N . GLU A 1 201 ? -0.587 -0.753 18.800 1.00 97.06 201 GLU A N 1
ATOM 1596 C CA . GLU A 1 201 ? -1.349 0.400 19.272 1.00 97.06 201 GLU A CA 1
ATOM 1597 C C . GLU A 1 201 ? -2.846 0.249 18.975 1.00 97.06 201 GLU A C 1
ATOM 1599 O O . GLU A 1 201 ? -3.667 0.320 19.891 1.00 97.06 201 GLU A O 1
ATOM 1604 N N . VAL A 1 202 ? -3.194 -0.072 17.723 1.00 98.00 202 VAL A N 1
ATOM 1605 C CA . VAL A 1 202 ? -4.579 -0.354 17.314 1.00 98.00 202 VAL A CA 1
ATOM 1606 C C . VAL A 1 202 ? -5.152 -1.529 18.107 1.00 98.00 202 VAL A C 1
ATOM 1608 O O . VAL A 1 202 ? -6.260 -1.440 18.632 1.00 98.00 202 VAL A O 1
ATOM 1611 N N . ASN A 1 203 ? -4.395 -2.621 18.246 1.00 98.25 203 ASN A N 1
ATOM 1612 C CA . ASN A 1 203 ? -4.839 -3.795 18.992 1.00 98.25 203 ASN A CA 1
ATOM 1613 C C . ASN A 1 203 ? -5.106 -3.471 20.466 1.00 98.25 203 ASN A C 1
ATOM 1615 O O . ASN A 1 203 ? -6.130 -3.878 21.008 1.00 98.25 203 ASN A O 1
ATOM 1619 N N . THR A 1 204 ? -4.213 -2.704 21.094 1.00 98.19 204 THR A N 1
ATOM 1620 C CA . THR A 1 204 ? -4.368 -2.275 22.489 1.00 98.19 204 THR A CA 1
ATOM 1621 C C . THR A 1 204 ? -5.626 -1.430 22.649 1.00 98.19 204 THR A C 1
ATOM 1623 O O . THR A 1 204 ? -6.436 -1.722 23.523 1.00 98.19 204 THR A O 1
ATOM 1626 N N . ALA A 1 205 ? -5.837 -0.438 21.779 1.00 97.88 205 ALA A N 1
ATOM 1627 C CA . ALA A 1 205 ? -7.022 0.415 21.817 1.00 97.88 205 ALA A CA 1
ATOM 1628 C C . ALA A 1 205 ? -8.331 -0.382 21.644 1.00 97.88 205 ALA A C 1
ATOM 1630 O O . ALA A 1 205 ? -9.328 -0.082 22.306 1.00 97.88 205 ALA A O 1
ATOM 1631 N N . ILE A 1 206 ? -8.328 -1.427 20.806 1.00 97.62 206 ILE A N 1
ATOM 1632 C CA . ILE A 1 206 ? -9.459 -2.355 20.648 1.00 97.62 206 ILE A CA 1
ATOM 1633 C C . ILE A 1 206 ? -9.700 -3.158 21.935 1.00 97.62 206 ILE A C 1
ATOM 1635 O O . ILE A 1 206 ? -10.830 -3.221 22.422 1.00 97.62 206 ILE A O 1
ATOM 1639 N N . GLU A 1 207 ? -8.656 -3.763 22.504 1.00 97.44 207 GLU A N 1
ATOM 1640 C CA . GLU A 1 207 ? -8.759 -4.629 23.688 1.00 97.44 207 GLU A CA 1
ATOM 1641 C C . GLU A 1 207 ? -9.189 -3.865 24.945 1.00 97.44 207 GLU A C 1
ATOM 1643 O O . GLU A 1 207 ? -10.022 -4.349 25.718 1.00 97.44 207 GLU A O 1
ATOM 1648 N N . THR A 1 208 ? -8.656 -2.658 25.143 1.00 97.56 208 THR A N 1
ATOM 1649 C CA . THR A 1 208 ? -8.981 -1.805 26.295 1.00 97.56 208 THR A CA 1
ATOM 1650 C C . THR A 1 208 ? -10.254 -0.991 26.090 1.00 97.56 208 THR A C 1
ATOM 1652 O O . THR A 1 208 ? -10.790 -0.444 27.054 1.00 97.56 208 THR A O 1
ATOM 1655 N N . LYS A 1 209 ? -10.769 -0.933 24.854 1.00 96.25 209 LYS A N 1
ATOM 1656 C CA . LYS A 1 209 ? -11.870 -0.057 24.422 1.00 96.25 209 LYS A CA 1
ATOM 1657 C C . LYS A 1 209 ? -11.566 1.436 24.584 1.00 96.25 209 LYS A C 1
ATOM 1659 O O . LYS A 1 209 ? -12.480 2.260 24.627 1.00 96.25 209 LYS A O 1
ATOM 1664 N N . GLU A 1 210 ? -10.291 1.800 24.665 1.00 95.88 210 GLU A N 1
ATOM 1665 C CA . GLU A 1 210 ? -9.832 3.184 24.740 1.00 95.88 210 GLU A CA 1
ATOM 1666 C C . GLU A 1 210 ? -9.564 3.719 23.329 1.00 95.88 210 GLU A C 1
ATOM 1668 O O . GLU A 1 210 ? -8.432 4.031 22.978 1.00 95.88 210 GLU A O 1
ATOM 1673 N N . TYR A 1 211 ? -10.595 3.824 22.487 1.00 92.19 211 TYR A N 1
ATOM 1674 C CA . TYR A 1 211 ? -10.417 4.138 21.056 1.00 92.19 211 TYR A CA 1
ATOM 1675 C C . TYR A 1 211 ? -9.752 5.498 20.777 1.00 92.19 211 TYR A C 1
ATOM 1677 O O . TYR A 1 211 ? -9.130 5.672 19.740 1.00 92.19 211 TYR A O 1
ATOM 1685 N N . ASN A 1 212 ? -9.807 6.435 21.730 1.00 92.12 212 ASN A N 1
ATOM 1686 C CA . ASN A 1 212 ? -9.132 7.737 21.646 1.00 92.12 212 ASN A CA 1
ATOM 1687 C C . ASN A 1 212 ? -7.658 7.704 22.109 1.00 92.12 212 ASN A C 1
ATOM 1689 O O . ASN A 1 212 ? -7.019 8.752 22.176 1.00 92.12 212 ASN A O 1
ATOM 1693 N N . SER A 1 213 ? -7.134 6.537 22.508 1.00 91.75 213 SER A N 1
ATOM 1694 C CA . SER A 1 213 ? -5.732 6.368 22.934 1.00 91.75 213 SER A CA 1
ATOM 1695 C C . SER A 1 213 ? -4.746 6.338 21.765 1.00 91.75 213 SER A C 1
ATOM 1697 O O . SER A 1 213 ? -3.544 6.480 21.980 1.00 91.75 213 SER A O 1
ATOM 1699 N N . THR A 1 214 ? -5.259 6.193 20.545 1.00 92.69 214 THR A N 1
ATOM 1700 C CA . THR A 1 214 ? -4.497 6.149 19.302 1.00 92.69 214 THR A CA 1
ATOM 1701 C C . THR A 1 214 ? -4.835 7.361 18.423 1.00 92.69 214 THR A C 1
ATOM 1703 O O . THR A 1 214 ? -5.931 7.910 18.565 1.00 92.69 214 THR A O 1
ATOM 1706 N N . PRO A 1 215 ? -3.946 7.845 17.527 1.00 92.81 215 PRO A N 1
ATOM 1707 C CA . PRO A 1 215 ? -4.289 8.951 16.641 1.00 92.81 215 PRO A CA 1
ATOM 1708 C C . PRO A 1 215 ? -5.202 8.518 15.483 1.00 92.81 215 PRO A C 1
ATOM 1710 O O . PRO A 1 215 ? -5.650 9.383 14.732 1.00 92.81 215 PRO A O 1
ATOM 1713 N N . PHE A 1 216 ? -5.463 7.216 15.325 1.00 94.81 216 PHE A N 1
ATOM 1714 C CA . PHE A 1 216 ? -6.312 6.673 14.268 1.00 94.81 216 PHE A CA 1
ATOM 1715 C C . PHE A 1 216 ? -7.789 6.684 14.663 1.00 94.81 216 PHE A C 1
ATOM 1717 O O . PHE A 1 216 ? -8.153 6.285 15.769 1.00 94.81 216 PHE A O 1
ATOM 1724 N N . ASP A 1 217 ? -8.655 7.055 13.722 1.00 92.38 217 ASP A N 1
ATOM 1725 C CA . ASP A 1 217 ? -10.093 6.857 13.873 1.00 92.38 217 ASP A CA 1
ATOM 1726 C C . ASP A 1 217 ? -10.449 5.385 13.622 1.00 92.38 217 ASP A C 1
ATOM 1728 O O . ASP A 1 217 ? -10.520 4.923 12.483 1.00 92.38 217 ASP A O 1
ATOM 1732 N N . LEU A 1 218 ? -10.668 4.637 14.706 1.00 93.25 218 LEU A N 1
ATOM 1733 C CA . LEU A 1 218 ? -11.027 3.219 14.639 1.00 93.25 218 LEU A CA 1
ATOM 1734 C C . LEU A 1 218 ? -12.460 2.974 14.145 1.00 93.25 218 LEU A C 1
ATOM 1736 O O . LEU A 1 218 ? -12.823 1.822 13.947 1.00 93.25 218 LEU A O 1
ATOM 1740 N N . SER A 1 219 ? -13.280 4.015 13.960 1.00 90.06 219 SER A N 1
ATOM 1741 C CA . SER A 1 219 ? -14.596 3.874 13.322 1.00 90.06 219 SER A CA 1
ATOM 1742 C C . SER A 1 219 ? -14.514 3.821 11.794 1.00 90.06 219 SER A C 1
ATOM 1744 O O . SER A 1 219 ? -15.488 3.462 11.132 1.00 90.06 219 SER A O 1
ATOM 1746 N N . VAL A 1 220 ? -13.351 4.151 11.222 1.00 90.12 220 VAL A N 1
ATOM 1747 C CA . VAL A 1 220 ? -13.108 4.052 9.785 1.00 90.12 220 VAL A CA 1
ATOM 1748 C C . VAL A 1 220 ? -12.606 2.649 9.463 1.00 90.12 220 VAL A C 1
ATOM 1750 O O . VAL A 1 220 ? -11.447 2.297 9.687 1.00 90.12 220 VAL A O 1
ATOM 1753 N N . ASP A 1 221 ? -13.493 1.848 8.884 1.00 90.25 221 ASP A N 1
ATOM 1754 C CA . ASP A 1 221 ? -13.205 0.464 8.508 1.00 90.25 221 ASP A CA 1
ATOM 1755 C C . ASP A 1 221 ? -12.702 0.326 7.057 1.00 90.25 221 ASP A C 1
ATOM 1757 O O . ASP A 1 221 ? -12.188 -0.728 6.685 1.00 90.25 221 ASP A O 1
ATOM 1761 N N . ALA A 1 222 ? -12.794 1.390 6.251 1.00 89.25 222 ALA A N 1
ATOM 1762 C CA . ALA A 1 222 ? -12.535 1.376 4.811 1.00 89.25 222 ALA A CA 1
ATOM 1763 C C . ALA A 1 222 ? -11.118 0.909 4.424 1.00 89.25 222 ALA A C 1
ATOM 1765 O O . ALA A 1 222 ? -10.142 1.094 5.157 1.00 89.25 222 ALA A O 1
ATOM 1766 N N . LEU A 1 223 ? -10.992 0.321 3.230 1.00 91.56 223 LEU A N 1
ATOM 1767 C CA . LEU A 1 223 ? -9.716 -0.177 2.710 1.00 91.56 223 LEU A CA 1
ATOM 1768 C C . LEU A 1 223 ? -8.689 0.949 2.507 1.00 91.56 223 LEU A C 1
ATOM 1770 O O . LEU A 1 223 ? -7.502 0.763 2.765 1.00 91.56 223 LEU A O 1
ATOM 1774 N N . ASP A 1 224 ? -9.139 2.109 2.043 1.00 91.50 224 ASP A N 1
ATOM 1775 C CA . ASP A 1 224 ? -8.290 3.231 1.661 1.00 91.50 224 ASP A CA 1
ATOM 1776 C C . ASP A 1 224 ? -7.725 3.984 2.871 1.00 91.50 224 ASP A C 1
ATOM 1778 O O . ASP A 1 224 ? -6.546 4.324 2.855 1.00 91.50 224 ASP A O 1
ATOM 1782 N N . GLN A 1 225 ? -8.505 4.210 3.931 1.00 92.06 225 GLN A N 1
ATOM 1783 C CA . GLN A 1 225 ? -8.135 5.063 5.081 1.00 92.06 225 GLN A CA 1
ATOM 1784 C C . GLN A 1 225 ? -8.052 4.318 6.422 1.00 92.06 225 GLN A C 1
ATOM 1786 O O . GLN A 1 225 ? -7.358 4.765 7.338 1.00 92.06 225 GLN A O 1
ATOM 1791 N N . GLY A 1 226 ? -8.736 3.180 6.526 1.00 94.50 226 GLY A N 1
ATOM 1792 C CA . GLY A 1 226 ? -9.080 2.543 7.788 1.00 94.50 226 GLY A CA 1
ATOM 1793 C C . GLY A 1 226 ? -8.440 1.186 8.065 1.00 94.50 226 GLY A C 1
ATOM 1794 O O . GLY A 1 226 ? -7.427 0.781 7.480 1.00 94.50 226 GLY A O 1
ATOM 1795 N N . LEU A 1 227 ? -9.085 0.463 8.982 1.00 96.44 227 LEU A N 1
ATOM 1796 C CA . LEU A 1 227 ? -8.600 -0.803 9.530 1.00 96.44 227 LEU A CA 1
ATOM 1797 C C . LEU A 1 227 ? -8.508 -1.934 8.502 1.00 96.44 227 LEU A C 1
ATOM 1799 O O . LEU A 1 227 ? -7.604 -2.765 8.608 1.00 96.44 227 LEU A O 1
ATOM 1803 N N . SER A 1 228 ? -9.357 -1.958 7.470 1.00 96.00 228 SER A N 1
ATOM 1804 C CA . SER A 1 228 ? -9.216 -2.950 6.393 1.00 96.00 228 SER A CA 1
ATOM 1805 C C . SER A 1 228 ? -7.930 -2.745 5.596 1.00 96.00 228 SER A C 1
ATOM 1807 O O . SER A 1 228 ? -7.258 -3.712 5.235 1.00 96.00 228 SER A O 1
ATOM 1809 N N . GLY A 1 229 ? -7.524 -1.490 5.382 1.00 97.12 229 GLY A N 1
ATOM 1810 C CA . GLY A 1 229 ? -6.233 -1.165 4.778 1.00 97.12 229 GLY A CA 1
ATOM 1811 C C . GLY A 1 229 ? -5.049 -1.563 5.654 1.00 97.12 229 GLY A C 1
ATOM 1812 O O . GLY A 1 229 ? -4.008 -1.987 5.141 1.00 97.12 229 GLY A O 1
ATOM 1813 N N . LEU A 1 230 ? -5.195 -1.456 6.977 1.00 98.31 230 LEU A N 1
ATOM 1814 C CA . LEU A 1 230 ? -4.191 -1.947 7.917 1.00 98.31 230 LEU A CA 1
ATOM 1815 C C . LEU A 1 230 ? -4.093 -3.478 7.843 1.00 98.31 230 LEU A C 1
ATOM 1817 O O . LEU A 1 230 ? -2.999 -4.011 7.688 1.00 98.31 230 LEU A O 1
ATOM 1821 N N . LEU A 1 231 ? -5.219 -4.200 7.853 1.00 98.12 231 LEU A N 1
ATOM 1822 C CA . LEU A 1 231 ? -5.233 -5.660 7.696 1.00 98.12 231 LEU A CA 1
ATOM 1823 C C . LEU A 1 231 ? -4.576 -6.115 6.392 1.00 98.12 231 LEU A C 1
ATOM 1825 O O . LEU A 1 231 ? -3.764 -7.043 6.412 1.00 98.12 231 LEU A O 1
ATOM 1829 N N . TYR A 1 232 ? -4.879 -5.441 5.277 1.00 98.31 232 TYR A N 1
ATOM 1830 C CA . TYR A 1 232 ? -4.224 -5.697 3.995 1.00 98.31 232 TYR A CA 1
ATOM 1831 C C . TYR A 1 232 ? -2.699 -5.591 4.111 1.00 98.31 232 TYR A C 1
ATOM 1833 O O . TYR A 1 2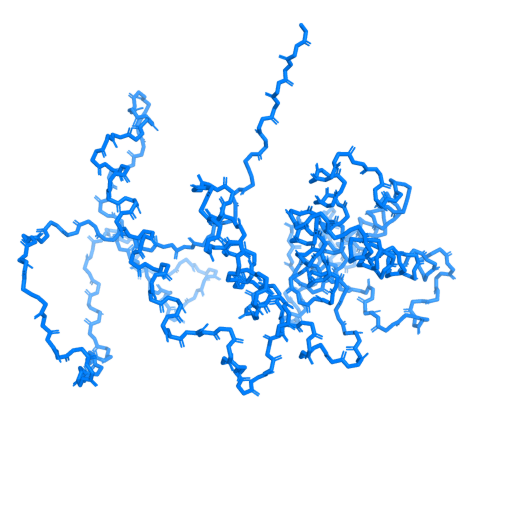32 ? -1.991 -6.479 3.642 1.00 98.31 232 TYR A O 1
ATOM 1841 N N . THR A 1 233 ? -2.193 -4.569 4.812 1.00 98.50 233 THR A N 1
ATOM 1842 C CA . THR A 1 233 ? -0.754 -4.401 5.070 1.00 98.50 233 THR A CA 1
ATOM 1843 C C . THR A 1 233 ? -0.148 -5.618 5.769 1.00 98.50 233 THR A C 1
ATOM 1845 O O . THR A 1 233 ? 0.878 -6.140 5.335 1.00 98.50 233 THR A O 1
ATOM 1848 N N . GLY A 1 234 ? -0.782 -6.094 6.842 1.00 98.50 234 GLY A N 1
ATOM 1849 C CA . GLY A 1 234 ? -0.258 -7.217 7.620 1.00 98.50 234 GLY A CA 1
ATOM 1850 C C . GLY A 1 234 ? -0.257 -8.532 6.844 1.00 98.50 234 GLY A C 1
ATOM 1851 O O . GLY A 1 234 ? 0.721 -9.276 6.896 1.00 98.50 234 GLY A O 1
ATOM 1852 N N . MET A 1 235 ? -1.316 -8.792 6.069 1.00 98.31 235 MET A N 1
ATOM 1853 C CA . MET A 1 235 ? -1.372 -9.954 5.175 1.00 98.31 235 MET A CA 1
ATOM 1854 C C . MET A 1 235 ? -0.307 -9.873 4.079 1.00 98.31 235 MET A C 1
ATOM 1856 O O . MET A 1 235 ? 0.393 -10.852 3.835 1.00 98.31 235 MET A O 1
ATOM 1860 N N . LEU A 1 236 ? -0.152 -8.700 3.458 1.00 98.31 236 LEU A N 1
ATOM 1861 C CA . LEU A 1 236 ? 0.829 -8.465 2.405 1.00 98.31 236 LEU A CA 1
ATOM 1862 C C . LEU A 1 236 ? 2.263 -8.701 2.896 1.00 98.31 236 LEU A C 1
ATOM 1864 O O . LEU A 1 236 ? 3.033 -9.353 2.200 1.00 98.31 236 LEU A O 1
ATOM 1868 N N . LEU A 1 237 ? 2.624 -8.205 4.083 1.00 98.38 237 LEU A N 1
ATOM 1869 C CA . LEU A 1 237 ? 3.954 -8.419 4.664 1.00 98.38 237 LEU A CA 1
ATOM 1870 C C . LEU A 1 237 ? 4.210 -9.892 4.973 1.00 98.38 237 LEU A C 1
ATOM 1872 O O . LEU A 1 237 ? 5.262 -10.413 4.607 1.00 98.38 237 LEU A O 1
ATOM 1876 N N . ASN A 1 238 ? 3.248 -10.560 5.616 1.00 98.50 238 ASN A N 1
ATOM 1877 C CA . ASN A 1 238 ? 3.410 -11.964 5.977 1.00 98.50 238 ASN A CA 1
ATOM 1878 C C . ASN A 1 238 ? 3.570 -12.856 4.735 1.00 98.50 238 ASN A C 1
ATOM 1880 O O . ASN A 1 238 ? 4.390 -13.773 4.738 1.00 98.50 238 ASN A O 1
ATOM 1884 N N . GLU A 1 239 ? 2.827 -12.563 3.663 1.00 97.94 239 GLU A N 1
ATOM 1885 C CA . GLU A 1 239 ? 2.945 -13.263 2.380 1.00 97.94 239 GLU A CA 1
ATOM 1886 C C . GLU A 1 239 ? 4.273 -12.942 1.681 1.00 97.94 239 GLU A C 1
ATOM 1888 O O . GLU A 1 239 ? 5.007 -13.851 1.302 1.00 97.94 239 GLU A O 1
ATOM 1893 N N . TRP A 1 240 ? 4.610 -11.655 1.537 1.00 98.06 240 TRP A N 1
ATOM 1894 C CA . TRP A 1 240 ? 5.797 -11.205 0.805 1.00 98.06 240 TRP A CA 1
ATOM 1895 C C . TRP A 1 240 ? 7.092 -11.771 1.387 1.00 98.06 240 TRP A C 1
ATOM 1897 O O . TRP A 1 240 ? 7.962 -12.229 0.649 1.00 98.06 240 TRP A O 1
ATOM 1907 N N . PHE A 1 241 ? 7.218 -11.735 2.713 1.00 98.00 241 PHE A N 1
ATOM 1908 C CA . PHE A 1 241 ? 8.408 -12.212 3.410 1.00 98.00 241 PHE A CA 1
ATOM 1909 C C . PHE A 1 241 ? 8.352 -13.703 3.750 1.00 98.00 241 PHE A C 1
ATOM 1911 O O . PHE A 1 241 ? 9.361 -14.252 4.179 1.00 98.00 241 PHE A O 1
ATOM 1918 N N . ALA A 1 242 ? 7.204 -14.362 3.549 1.00 97.56 242 ALA A N 1
ATOM 1919 C CA . ALA A 1 242 ? 6.948 -15.729 4.005 1.00 97.56 242 ALA A CA 1
ATOM 1920 C C . ALA A 1 242 ? 7.263 -15.929 5.506 1.00 97.56 242 ALA A C 1
ATOM 1922 O O . ALA A 1 242 ? 7.717 -16.992 5.935 1.00 97.56 242 ALA A O 1
ATOM 1923 N N . GLU A 1 243 ? 7.006 -14.894 6.308 1.00 96.56 243 GLU A N 1
ATOM 1924 C CA . GLU A 1 243 ? 7.319 -14.810 7.735 1.00 96.56 243 GLU A CA 1
ATOM 1925 C C . GLU A 1 243 ? 6.130 -14.247 8.522 1.00 96.56 243 GLU A C 1
ATOM 1927 O O . GLU A 1 243 ? 5.255 -13.580 7.979 1.00 96.56 243 GLU A O 1
ATOM 1932 N N . GLN A 1 244 ? 6.086 -14.488 9.833 1.00 97.50 244 GLN A N 1
ATOM 1933 C CA . GLN A 1 244 ? 5.083 -13.876 10.712 1.00 97.50 244 GLN A CA 1
ATOM 1934 C C . GLN A 1 244 ? 5.556 -12.495 11.173 1.00 97.50 244 GLN A C 1
ATOM 1936 O O . GLN A 1 244 ? 5.851 -12.291 12.350 1.00 97.50 244 GLN A O 1
ATOM 1941 N N . VAL A 1 245 ? 5.644 -11.550 10.234 1.00 98.00 245 VAL A N 1
ATOM 1942 C CA . VAL A 1 245 ? 6.002 -10.154 10.528 1.00 98.00 245 VAL A CA 1
ATOM 1943 C C . VAL A 1 245 ? 4.965 -9.538 11.467 1.00 98.00 245 VAL A C 1
ATOM 1945 O O . VAL A 1 245 ? 5.327 -8.877 12.439 1.00 98.00 245 VAL A O 1
ATOM 1948 N N . ILE A 1 246 ? 3.679 -9.787 11.212 1.00 98.56 246 ILE A N 1
ATOM 1949 C CA . ILE A 1 246 ? 2.565 -9.375 12.071 1.00 98.56 246 ILE A CA 1
ATOM 1950 C C . ILE A 1 246 ? 1.914 -10.609 12.697 1.00 98.56 246 ILE A C 1
ATOM 1952 O O . ILE A 1 246 ? 1.588 -11.569 11.992 1.00 98.56 246 ILE A O 1
ATOM 1956 N N . ASP A 1 247 ? 1.701 -10.563 14.017 1.00 98.31 247 ASP A N 1
ATOM 1957 C CA . ASP A 1 247 ? 1.087 -11.651 14.785 1.00 98.31 247 ASP A CA 1
ATOM 1958 C C . ASP A 1 247 ? -0.324 -11.975 14.243 1.00 98.31 247 ASP A C 1
ATOM 1960 O O . ASP A 1 247 ? -1.204 -11.103 14.237 1.00 98.31 247 ASP A O 1
ATOM 1964 N N . PRO A 1 248 ? -0.588 -13.229 13.825 1.00 98.00 248 PRO A N 1
ATOM 1965 C CA . PRO A 1 248 ? -1.909 -13.657 13.373 1.00 98.00 248 PRO A CA 1
ATOM 1966 C C . PRO A 1 248 ? -3.045 -13.408 14.377 1.00 98.00 248 PRO A C 1
ATOM 1968 O O . PRO A 1 248 ? -4.186 -13.206 13.961 1.00 98.00 248 PRO A O 1
ATOM 1971 N N . ASN A 1 249 ? -2.771 -13.408 15.686 1.00 98.25 249 ASN A N 1
ATOM 1972 C CA . ASN A 1 249 ? -3.781 -13.109 16.704 1.00 98.25 249 ASN A CA 1
ATOM 1973 C C . ASN A 1 249 ? -4.198 -11.637 16.680 1.00 98.25 249 ASN A C 1
ATOM 1975 O O . ASN A 1 249 ? -5.385 -11.348 16.829 1.00 98.25 249 ASN A O 1
ATOM 1979 N N . VAL A 1 250 ? -3.255 -10.727 16.425 1.00 98.44 250 VAL A N 1
ATOM 1980 C CA . VAL A 1 250 ? -3.544 -9.297 16.258 1.00 98.44 250 VAL A CA 1
ATOM 1981 C C . VAL A 1 250 ? -4.382 -9.073 14.999 1.00 98.44 250 VAL A C 1
ATOM 1983 O O . VAL A 1 250 ? -5.422 -8.418 15.060 1.00 98.44 250 VAL A O 1
ATOM 1986 N N . LEU A 1 251 ? -4.002 -9.693 13.873 1.00 98.50 251 LEU A N 1
ATOM 1987 C CA . LEU A 1 251 ? -4.791 -9.638 12.632 1.00 98.50 251 LEU A CA 1
ATOM 1988 C C . LEU A 1 251 ? -6.220 -10.151 12.849 1.00 98.50 251 LEU A C 1
ATOM 1990 O O . LEU A 1 251 ? -7.192 -9.531 12.416 1.00 98.50 251 LEU A O 1
ATOM 1994 N N . LYS A 1 252 ?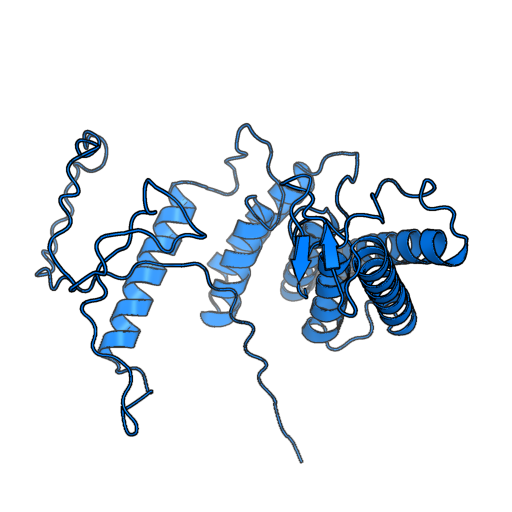 -6.359 -11.269 13.565 1.00 98.31 252 LYS A N 1
ATOM 1995 C CA . LYS A 1 252 ? -7.656 -11.850 13.914 1.00 98.31 252 LYS A CA 1
ATOM 1996 C C . LYS A 1 252 ? -8.492 -10.916 14.792 1.00 98.31 252 LYS A C 1
ATOM 1998 O O . LYS A 1 252 ? -9.687 -10.781 14.539 1.00 98.31 252 LYS A O 1
ATOM 2003 N N . ASN A 1 253 ? -7.894 -10.282 15.800 1.00 98.38 253 ASN A N 1
ATOM 2004 C CA . ASN A 1 253 ? -8.609 -9.376 16.696 1.00 98.38 253 ASN A CA 1
ATOM 2005 C C . ASN A 1 253 ? -9.144 -8.146 15.947 1.00 98.38 253 ASN A C 1
ATOM 2007 O O . ASN A 1 253 ? -10.332 -7.844 16.037 1.00 98.38 253 ASN A O 1
ATOM 2011 N N . ILE A 1 254 ? -8.305 -7.512 15.119 1.00 98.12 254 ILE A N 1
ATOM 2012 C CA . ILE A 1 254 ? -8.722 -6.393 14.260 1.00 98.12 254 ILE A CA 1
ATOM 2013 C C . ILE A 1 254 ? -9.834 -6.840 13.297 1.00 98.12 254 ILE A C 1
ATOM 2015 O O . ILE A 1 254 ? -10.841 -6.154 13.157 1.00 98.12 254 ILE A O 1
ATOM 2019 N N . THR A 1 255 ? -9.721 -8.030 12.698 1.00 98.00 255 THR A N 1
ATOM 2020 C CA . THR A 1 255 ? -10.769 -8.582 11.818 1.00 98.00 255 THR A CA 1
ATOM 2021 C C . THR A 1 255 ? -12.109 -8.732 12.546 1.00 98.00 255 THR A C 1
ATOM 2023 O O . THR A 1 255 ? -13.155 -8.355 12.020 1.00 98.00 255 THR A O 1
ATOM 2026 N N . TYR A 1 256 ? -12.105 -9.272 13.767 1.00 97.94 256 TYR A N 1
ATOM 2027 C CA . TYR A 1 256 ? -13.326 -9.415 14.564 1.00 97.94 256 TYR A CA 1
ATOM 2028 C C . TYR A 1 256 ? -13.924 -8.077 14.976 1.00 97.94 256 TYR A C 1
ATOM 2030 O O . TYR A 1 256 ? -15.150 -7.953 15.016 1.00 97.94 256 TYR A O 1
ATOM 2038 N N . PHE A 1 257 ? -13.081 -7.084 15.248 1.00 97.44 257 PHE A N 1
ATOM 2039 C CA . PHE A 1 257 ? -13.528 -5.729 15.520 1.00 97.44 257 PHE A CA 1
ATOM 2040 C C . PHE A 1 257 ? -14.271 -5.132 14.315 1.00 97.44 257 PHE A C 1
ATOM 2042 O O . PHE A 1 257 ? -15.422 -4.727 14.473 1.00 97.44 257 PHE A O 1
ATOM 2049 N N . ILE A 1 258 ? -13.687 -5.198 13.112 1.00 96.19 258 ILE A N 1
ATOM 2050 C CA . ILE A 1 258 ? -14.316 -4.720 11.867 1.00 96.19 258 ILE A CA 1
ATOM 2051 C C . ILE A 1 258 ? -15.653 -5.431 11.621 1.00 96.19 258 ILE A C 1
ATOM 2053 O O . ILE A 1 258 ? -16.675 -4.784 11.415 1.00 96.19 258 ILE A O 1
ATOM 2057 N N . ILE A 1 259 ? -15.691 -6.767 11.713 1.00 96.19 259 ILE A N 1
ATOM 2058 C CA . ILE A 1 259 ? -16.941 -7.528 11.528 1.00 96.19 259 ILE A CA 1
ATOM 2059 C C . ILE A 1 259 ? -18.001 -7.080 12.541 1.00 96.19 259 ILE A C 1
ATOM 2061 O O . ILE A 1 259 ? -19.162 -6.897 12.181 1.00 96.19 259 ILE A O 1
ATOM 2065 N N . SER A 1 260 ? -17.618 -6.882 13.803 1.00 95.75 260 SER A N 1
ATOM 2066 C CA . SER A 1 260 ? -18.546 -6.442 14.851 1.00 95.75 260 SER A CA 1
ATOM 2067 C C . SER A 1 260 ? -19.075 -5.027 14.588 1.00 95.75 260 SER A C 1
ATOM 2069 O O . SER A 1 260 ? -20.269 -4.791 14.776 1.00 95.75 260 SER A O 1
ATOM 2071 N N . SER A 1 261 ? -18.218 -4.116 14.114 1.00 94.25 261 SER A N 1
ATOM 2072 C CA . SER A 1 261 ? -18.587 -2.764 13.665 1.00 94.25 261 SER A CA 1
ATOM 2073 C C . SER A 1 261 ? -19.605 -2.818 12.519 1.00 94.25 261 SER A C 1
ATOM 2075 O O . SER A 1 261 ? -20.672 -2.198 12.589 1.00 94.25 261 SER A O 1
ATOM 2077 N N . GLY A 1 262 ? -19.344 -3.661 11.516 1.00 94.38 262 GLY A N 1
ATOM 2078 C CA . GLY A 1 262 ? -20.229 -3.858 10.371 1.00 94.38 262 GLY A CA 1
ATOM 2079 C C . GLY A 1 262 ? -21.596 -4.435 10.745 1.00 94.38 262 GLY A C 1
ATOM 2080 O O . GLY A 1 262 ? -22.623 -3.973 10.242 1.00 94.38 262 GLY A O 1
ATOM 2081 N N . VAL A 1 263 ? -21.635 -5.414 11.661 1.00 95.88 263 VAL A N 1
ATOM 2082 C CA . VAL A 1 263 ? -22.891 -5.970 12.201 1.00 95.88 263 VAL A CA 1
ATOM 2083 C C . VAL A 1 263 ? -23.674 -4.897 12.951 1.00 95.88 263 VAL A C 1
ATOM 2085 O O . VAL A 1 263 ? -24.878 -4.762 12.739 1.00 95.88 263 VAL A O 1
ATOM 2088 N N . ALA A 1 264 ? -23.012 -4.134 13.825 1.00 95.00 264 ALA A N 1
ATOM 2089 C CA . ALA A 1 264 ? -23.666 -3.099 14.619 1.00 95.00 264 ALA A CA 1
ATOM 2090 C C . ALA A 1 264 ? -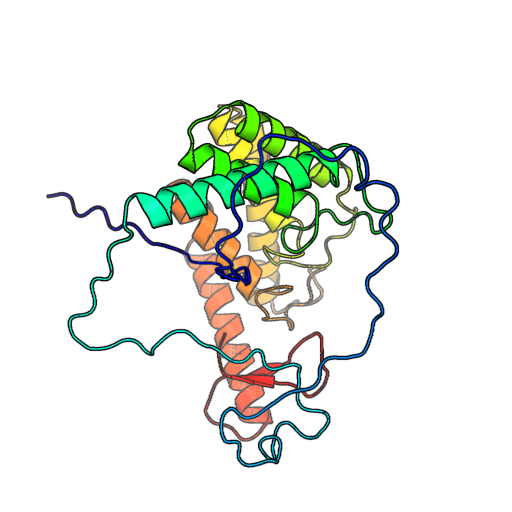24.281 -2.008 13.728 1.00 95.00 264 ALA A C 1
ATOM 2092 O O . ALA A 1 264 ? -25.424 -1.603 13.946 1.00 95.00 264 ALA A O 1
ATOM 2093 N N . THR A 1 265 ? -23.556 -1.583 12.693 1.00 93.81 265 THR A N 1
ATOM 2094 C CA . THR A 1 265 ? -24.033 -0.594 11.719 1.00 93.81 265 THR A CA 1
ATOM 2095 C C . THR A 1 265 ? -25.214 -1.127 10.908 1.00 93.81 265 THR A C 1
ATOM 2097 O O . THR A 1 265 ? -26.235 -0.449 10.807 1.00 93.81 265 THR A O 1
ATOM 2100 N N . GLY A 1 266 ? -25.131 -2.362 10.398 1.00 93.81 266 GLY A N 1
ATOM 2101 C CA . GLY A 1 266 ? -26.242 -3.004 9.687 1.00 93.81 266 GLY A CA 1
ATOM 2102 C C . GLY A 1 266 ? -27.510 -3.085 10.541 1.00 93.81 266 GLY A C 1
ATOM 2103 O O . GLY A 1 266 ? -28.579 -2.649 10.114 1.00 93.81 266 GLY A O 1
ATOM 2104 N N . GLN A 1 267 ? -27.379 -3.527 11.797 1.00 96.25 267 GLN A N 1
ATOM 2105 C CA . GLN A 1 267 ? -28.494 -3.589 12.748 1.00 96.25 267 GLN A CA 1
ATOM 2106 C C . GLN A 1 267 ? -29.101 -2.212 13.033 1.00 96.25 267 GLN A C 1
ATOM 2108 O O . GLN A 1 267 ? -30.325 -2.082 13.076 1.00 96.25 267 GLN A O 1
ATOM 2113 N N . ALA A 1 268 ? -28.270 -1.180 13.202 1.00 95.12 268 ALA A N 1
ATOM 2114 C CA . ALA A 1 268 ? -28.732 0.188 13.431 1.00 95.12 268 ALA A CA 1
ATOM 2115 C C . ALA A 1 268 ? -29.539 0.748 12.245 1.00 95.12 268 ALA A C 1
ATOM 2117 O O . ALA A 1 268 ? -30.432 1.572 12.444 1.00 95.12 268 ALA A O 1
ATOM 2118 N N . LEU A 1 269 ? -29.259 0.273 11.030 1.00 93.69 269 LEU A N 1
ATOM 2119 C CA . LEU A 1 269 ? -29.962 0.642 9.800 1.00 93.69 269 LEU A CA 1
ATOM 2120 C C . LEU A 1 269 ? -31.143 -0.288 9.463 1.00 93.69 269 LEU A C 1
ATOM 2122 O O . LEU A 1 269 ? -31.839 -0.060 8.477 1.00 93.69 269 LEU A O 1
ATOM 2126 N N . GLY A 1 270 ? -31.413 -1.308 10.286 1.00 95.88 270 GLY A N 1
ATOM 2127 C CA . GLY A 1 270 ? -32.517 -2.249 10.071 1.00 95.88 270 GLY A CA 1
ATOM 2128 C C . GLY A 1 270 ? -32.216 -3.358 9.058 1.00 95.88 270 GLY A C 1
ATOM 2129 O O . GLY A 1 270 ? -33.145 -3.912 8.472 1.00 95.88 270 GLY A O 1
ATOM 2130 N N . HIS A 1 271 ? -30.939 -3.688 8.865 1.00 92.81 271 HIS A N 1
ATOM 2131 C CA . HIS A 1 271 ? -30.460 -4.733 7.963 1.00 92.81 271 HIS A CA 1
ATOM 2132 C C . HIS A 1 271 ? -29.817 -5.904 8.728 1.00 92.81 271 HIS A C 1
ATOM 2134 O O . HIS A 1 271 ? -29.343 -5.748 9.854 1.00 92.81 271 HIS A O 1
ATOM 2140 N N . ASP A 1 272 ? -29.795 -7.090 8.114 1.00 93.06 272 ASP A N 1
ATOM 2141 C CA . ASP A 1 272 ? -29.191 -8.321 8.650 1.00 93.06 272 ASP A CA 1
ATOM 2142 C C . ASP A 1 272 ? -27.843 -8.681 7.991 1.00 93.06 272 ASP A C 1
ATOM 2144 O O . ASP A 1 272 ? -27.307 -9.769 8.208 1.00 93.06 272 ASP A O 1
ATOM 2148 N N . TRP A 1 273 ? -27.262 -7.751 7.229 1.00 92.38 273 TRP A N 1
ATOM 2149 C CA . TRP A 1 273 ? -25.936 -7.862 6.618 1.00 92.38 273 TRP A CA 1
ATOM 2150 C C . TRP A 1 273 ? -24.973 -6.784 7.130 1.00 92.38 273 TRP A C 1
ATOM 2152 O O . TRP A 1 273 ? -25.378 -5.791 7.734 1.00 92.38 273 TRP A O 1
ATOM 2162 N N . LEU A 1 274 ? -23.675 -6.992 6.885 1.00 93.44 274 LEU A N 1
ATOM 2163 C CA . LEU A 1 274 ? -22.620 -6.047 7.255 1.00 93.44 274 LEU A CA 1
ATOM 2164 C C . LEU A 1 274 ? -22.753 -4.756 6.447 1.00 93.44 274 LEU A C 1
ATOM 2166 O O . LEU A 1 274 ? -22.867 -4.805 5.221 1.00 93.44 274 LEU A O 1
ATOM 2170 N N . MET A 1 275 ? -22.686 -3.617 7.129 1.00 91.94 275 MET A N 1
ATOM 2171 C CA . MET A 1 275 ? -22.682 -2.303 6.494 1.00 91.94 275 MET A CA 1
ATOM 2172 C C . MET A 1 275 ? -21.579 -1.439 7.079 1.00 91.94 275 MET A C 1
ATOM 2174 O O . MET A 1 275 ? -21.371 -1.450 8.286 1.00 91.94 275 MET A O 1
ATOM 2178 N N . TYR A 1 276 ? -20.911 -0.663 6.234 1.00 90.38 276 TYR A N 1
ATOM 2179 C CA . TYR A 1 276 ? -19.839 0.234 6.658 1.00 90.38 276 TYR A CA 1
ATOM 2180 C C . TYR A 1 276 ? -20.102 1.623 6.109 1.00 90.38 276 TYR A C 1
ATOM 2182 O O . TYR A 1 276 ? -20.449 1.774 4.939 1.00 90.38 276 TYR A O 1
ATOM 2190 N N . GLN A 1 277 ? -19.980 2.643 6.953 1.00 85.56 277 GLN A N 1
ATOM 2191 C CA . GLN A 1 277 ? -20.155 4.016 6.504 1.00 85.56 277 GLN A CA 1
ATOM 2192 C C . GLN A 1 277 ? -18.961 4.430 5.646 1.00 85.56 277 GLN A C 1
ATOM 2194 O O . GLN A 1 277 ? -17.811 4.271 6.057 1.00 85.56 277 GLN A O 1
ATOM 2199 N N . THR A 1 278 ? -19.227 5.018 4.480 1.00 83.31 278 THR A N 1
ATOM 2200 C CA . THR A 1 278 ? -18.139 5.576 3.676 1.00 83.31 278 THR A CA 1
ATOM 2201 C C . THR A 1 278 ? -17.596 6.831 4.372 1.00 83.31 278 THR A C 1
ATOM 2203 O O . THR A 1 278 ? -18.387 7.715 4.728 1.00 83.31 278 THR A O 1
ATOM 2206 N N . PRO A 1 279 ? -16.271 6.968 4.558 1.00 78.81 279 PRO A N 1
ATOM 2207 C CA . PRO A 1 279 ? -15.707 8.163 5.188 1.00 78.81 279 PRO A CA 1
ATOM 2208 C C . PRO A 1 279 ? -15.874 9.410 4.303 1.00 78.81 279 PRO A C 1
ATOM 2210 O O . PRO A 1 279 ? -15.965 10.528 4.803 1.00 78.81 279 PRO A O 1
ATOM 2213 N N . ASN A 1 280 ? -15.970 9.217 2.983 1.00 76.62 280 ASN A N 1
ATOM 2214 C CA . ASN A 1 280 ? -15.977 10.301 2.001 1.00 76.62 280 ASN A CA 1
ATOM 2215 C C . ASN A 1 280 ? -17.382 10.859 1.710 1.00 76.62 280 ASN A C 1
ATOM 2217 O O . ASN A 1 280 ? -17.505 11.998 1.259 1.00 76.62 280 ASN A O 1
ATOM 2221 N N . VAL A 1 281 ? -18.444 10.081 1.950 1.00 79.44 281 VAL A N 1
ATOM 2222 C CA . VAL A 1 281 ? -19.829 10.482 1.661 1.00 79.44 281 VAL A CA 1
ATOM 2223 C C . VAL A 1 281 ? -20.716 10.160 2.869 1.00 79.44 281 VAL A C 1
ATOM 2225 O O . VAL A 1 281 ? -21.200 9.032 3.005 1.00 79.44 281 VAL A O 1
ATOM 2228 N N . PRO A 1 282 ? -20.957 11.137 3.765 1.00 78.75 282 PRO A N 1
ATOM 2229 C CA . PRO A 1 282 ? -21.838 10.946 4.912 1.00 78.75 282 PRO A CA 1
ATOM 2230 C C . PRO A 1 282 ? -23.223 10.444 4.490 1.00 78.75 282 PRO A C 1
ATOM 2232 O O . PRO A 1 282 ? -23.856 11.011 3.601 1.00 78.75 282 PRO A O 1
ATOM 2235 N N . GLY A 1 283 ? -23.694 9.378 5.138 1.00 79.88 283 GLY A N 1
ATOM 2236 C CA . GLY A 1 283 ? -24.969 8.730 4.816 1.00 79.88 283 GLY A CA 1
ATOM 2237 C C . GLY A 1 283 ? -24.914 7.728 3.657 1.00 79.88 283 GLY A C 1
ATOM 2238 O O . GLY A 1 283 ? -25.921 7.076 3.393 1.00 79.88 283 GLY A O 1
ATOM 2239 N N . CYS A 1 284 ? -23.765 7.569 2.994 1.00 83.31 284 CYS A N 1
ATOM 2240 C CA . CYS A 1 284 ? -23.520 6.444 2.099 1.00 83.31 284 CYS A CA 1
ATOM 2241 C C . CYS A 1 284 ? -22.941 5.268 2.893 1.00 83.31 284 CYS A C 1
ATOM 2243 O O . CYS A 1 284 ? -22.086 5.462 3.766 1.00 83.31 284 CYS A O 1
ATOM 2245 N N . TYR A 1 285 ? -23.401 4.059 2.574 1.00 83.94 285 TYR A N 1
ATOM 2246 C CA . TYR A 1 285 ? -22.963 2.826 3.214 1.00 83.94 285 TYR A CA 1
ATOM 2247 C C . TYR A 1 285 ? -22.641 1.772 2.162 1.00 83.94 285 TYR A C 1
ATOM 2249 O O . TYR A 1 285 ? -23.457 1.517 1.274 1.00 83.94 285 TYR A O 1
ATOM 2257 N N . ASP A 1 286 ? -21.490 1.129 2.313 1.00 80.38 286 ASP A N 1
ATOM 2258 C CA . ASP A 1 286 ? -21.070 0.026 1.461 1.00 80.38 286 ASP A CA 1
ATOM 2259 C C . ASP A 1 286 ? -21.499 -1.314 2.069 1.00 80.38 286 ASP A C 1
ATOM 2261 O O . ASP A 1 286 ? -21.494 -1.512 3.291 1.00 80.38 286 ASP A O 1
ATOM 2265 N N . TRP A 1 287 ? -21.902 -2.238 1.196 1.00 69.25 287 TRP A N 1
ATOM 2266 C CA . TRP A 1 287 ? -22.307 -3.596 1.544 1.00 69.25 287 TRP A CA 1
ATOM 2267 C C . TRP A 1 287 ? -21.146 -4.548 1.250 1.00 69.25 287 TRP A C 1
ATOM 2269 O O . TRP A 1 287 ? -20.895 -4.914 0.106 1.00 69.25 287 TRP A O 1
ATOM 2279 N N . GLY A 1 288 ? -20.443 -4.959 2.306 1.00 57.25 288 GLY A N 1
ATOM 2280 C CA . GLY A 1 288 ? -19.244 -5.792 2.191 1.00 57.25 288 GLY A CA 1
ATOM 2281 C C . GLY A 1 288 ? -17.998 -4.997 1.786 1.00 57.25 288 GLY A C 1
ATOM 2282 O O . GLY A 1 288 ? -18.044 -4.139 0.910 1.00 57.25 288 GLY A O 1
ATOM 2283 N N . MET A 1 289 ? -16.888 -5.295 2.459 1.00 49.47 289 MET A N 1
ATOM 2284 C CA . MET A 1 289 ? -15.540 -4.864 2.078 1.00 49.47 289 MET A CA 1
ATOM 2285 C C . MET A 1 289 ? -14.764 -6.050 1.524 1.00 49.47 289 MET A C 1
ATOM 2287 O O . MET A 1 289 ? -15.019 -7.178 2.013 1.00 49.47 289 MET A O 1
#

Organism: Reticulomyxa filosa (NCBI:txid46433)

Sequence (289 aa):
MAMSKCVFICLSFGLVLGSESYPISNTEPADLVNATPAPQDQCMPTNASMPIECPAHVGPPCPYCYTNYESDYTTGSNLNFTDTELATIELHMSRWIEYWQHRYPPTLVEPSGDYSVFTGLAGRAQLFLRVYLYTNNDTYLQLSKQYITTALQTLPQKQEYSSYFYGHVGVWTVASMISYLYNDSDGVMTYWKNIQNTFAEVNTAIETKEYNSTPFDLSVDALDQGLSGLLYTGMLLNEWFAEQVIDPNVLKNITYFIISSGVATGQALGHDWLMYQTPNVPGCYDWGM